Protein AF-A0AAN6DHZ9-F1 (afdb_monomer)

Sequence (205 aa):
MDYIDTVLSASKNAVIYGYRVRFIHSIAVQMGSMDRRRRLMDQIVEKVIRSIRLGLDHGKLLALFALIYSSVQLSLNQIAPKRTINHFIGGFLGGILVYGGVLNMHFKKFVNEAIATQITMYCLSRVVLALGKWLSVKLHRRTRLRRAQIEKVGWRTTSGLVWGLLMVFYNVDKDLYLQRALRHSLDFQFGGTWYSWLEAFNYAR

Nearest PDB structures (foldseek):
  8scx-assembly1_B  TM=6.667E-01  e=3.185E-02  Saccharomyces cerevisiae
  8scx-assembly1_A  TM=6.104E-01  e=1.710E-01  Saccharomyces cerevisiae

Mean predicted aligned error: 7.96 Å

pLDDT: mean 83.84, std 8.54, range [39.41, 93.62]

Structure (mmCIF, N/CA/C/O backbone):
data_AF-A0AAN6DHZ9-F1
#
_entry.id   AF-A0AAN6DHZ9-F1
#
loop_
_atom_site.group_PDB
_atom_site.id
_atom_site.type_symbol
_atom_site.label_atom_id
_atom_site.label_alt_id
_atom_site.label_comp_id
_atom_site.label_asym_id
_atom_site.label_entity_id
_atom_site.label_seq_id
_atom_site.pdbx_PDB_ins_code
_atom_site.Cartn_x
_atom_site.Cartn_y
_atom_site.Cartn_z
_atom_site.occupancy
_atom_site.B_iso_or_equiv
_atom_site.auth_seq_id
_atom_site.auth_comp_id
_atom_site.auth_asym_id
_atom_site.auth_atom_id
_atom_site.pdbx_PDB_model_num
ATOM 1 N N . MET A 1 1 ? -7.012 14.107 26.702 1.00 54.19 1 MET A N 1
ATOM 2 C CA . MET A 1 1 ? -6.525 14.475 25.360 1.00 54.19 1 MET A CA 1
ATOM 3 C C . MET A 1 1 ? -7.735 14.796 24.532 1.00 54.19 1 MET A C 1
ATOM 5 O O . MET A 1 1 ? -8.634 13.958 24.481 1.00 54.19 1 MET A O 1
ATOM 9 N N . ASP A 1 2 ? -7.766 15.981 23.937 1.00 75.62 2 ASP A N 1
ATOM 10 C CA . ASP A 1 2 ? -8.873 16.349 23.073 1.00 75.62 2 ASP A CA 1
ATOM 11 C C . ASP A 1 2 ? -8.866 15.468 21.823 1.00 75.62 2 ASP A C 1
ATOM 13 O O . ASP A 1 2 ? -7.831 14.985 21.351 1.00 75.62 2 ASP A O 1
ATOM 17 N N . TYR A 1 3 ? -10.054 15.196 21.292 1.00 71.56 3 TYR A N 1
ATOM 18 C CA . TYR A 1 3 ? -10.202 14.364 20.102 1.00 71.56 3 TYR A CA 1
ATOM 19 C C . TYR A 1 3 ? -9.400 14.930 18.916 1.00 71.56 3 TYR A C 1
ATOM 21 O O . TYR A 1 3 ? -8.777 14.181 18.162 1.00 71.56 3 TYR A O 1
ATOM 29 N N . ILE A 1 4 ? -9.358 16.260 18.807 1.00 78.19 4 ILE A N 1
ATOM 30 C CA . ILE A 1 4 ? -8.560 16.985 17.817 1.00 78.19 4 ILE A CA 1
ATOM 31 C C . ILE A 1 4 ? -7.077 16.616 17.955 1.00 78.19 4 ILE A C 1
ATOM 33 O O . ILE A 1 4 ? -6.449 16.272 16.955 1.00 78.19 4 ILE A O 1
ATOM 37 N N . ASP A 1 5 ? -6.538 16.554 19.174 1.00 80.88 5 ASP A N 1
ATOM 38 C CA . ASP A 1 5 ? -5.146 16.151 19.415 1.00 80.88 5 ASP A CA 1
ATOM 39 C C . ASP A 1 5 ? -4.884 14.705 18.990 1.00 80.88 5 ASP A C 1
ATOM 41 O O . ASP A 1 5 ? -3.821 14.383 18.454 1.00 80.88 5 ASP A O 1
ATOM 45 N N . THR A 1 6 ? -5.861 13.818 19.187 1.00 81.44 6 THR A N 1
ATOM 46 C CA . THR A 1 6 ? -5.758 12.409 18.775 1.00 81.44 6 THR A CA 1
ATOM 47 C C . THR A 1 6 ? -5.702 12.288 17.252 1.00 81.44 6 THR A C 1
ATOM 49 O O . THR A 1 6 ? -4.861 11.572 16.710 1.00 81.44 6 THR A O 1
ATOM 52 N N . VAL A 1 7 ? -6.549 13.032 16.539 1.00 80.25 7 VAL A N 1
ATOM 53 C CA . VAL A 1 7 ? -6.570 13.037 15.071 1.00 80.25 7 VAL A CA 1
ATOM 54 C C . VAL A 1 7 ? -5.322 13.695 14.488 1.00 80.25 7 VAL A C 1
ATOM 56 O O . VAL A 1 7 ? -4.727 13.168 13.542 1.00 80.25 7 VAL A O 1
ATOM 59 N N . LEU A 1 8 ? -4.888 14.818 15.059 1.00 82.94 8 LEU A N 1
ATOM 60 C CA . LEU A 1 8 ? -3.687 15.528 14.626 1.00 82.94 8 LEU A CA 1
ATOM 61 C C . LEU A 1 8 ? -2.428 14.700 14.882 1.00 82.94 8 LEU A C 1
ATOM 63 O O . LEU A 1 8 ? -1.580 14.588 13.996 1.00 82.94 8 LEU A O 1
ATOM 67 N N . SER A 1 9 ? -2.313 14.069 16.053 1.00 83.31 9 SER A N 1
ATOM 68 C CA . SER A 1 9 ? -1.179 13.196 16.369 1.00 83.31 9 SER A CA 1
ATOM 69 C C . SER A 1 9 ? -1.155 11.951 15.481 1.00 83.31 9 SER A C 1
ATOM 71 O O . SER A 1 9 ? -0.099 11.624 14.937 1.00 83.31 9 SER A O 1
ATOM 73 N N . ALA A 1 10 ? -2.301 11.305 15.237 1.00 79.88 10 ALA A N 1
ATOM 74 C CA . ALA A 1 10 ? -2.400 10.178 14.310 1.00 79.88 10 ALA A CA 1
ATOM 75 C C . ALA A 1 10 ? -1.986 10.573 12.883 1.00 79.88 10 ALA A C 1
ATOM 77 O O . ALA A 1 10 ? -1.179 9.880 12.263 1.00 79.88 10 ALA A O 1
ATOM 78 N N . SER A 1 11 ? -2.468 11.718 12.391 1.00 82.56 11 SER A N 1
ATOM 79 C CA . SER A 1 11 ? -2.144 12.236 11.055 1.00 82.56 11 SER A CA 1
ATOM 80 C C . SER A 1 11 ? -0.665 12.614 10.928 1.00 82.56 11 SER A C 1
ATOM 82 O O . SER A 1 11 ? -0.008 12.238 9.958 1.00 82.56 11 SER A O 1
ATOM 84 N N . LYS A 1 12 ? -0.096 13.290 11.934 1.00 85.38 12 LYS A N 1
ATOM 85 C CA . LYS A 1 12 ? 1.334 13.626 11.991 1.00 85.38 12 LYS A CA 1
ATOM 86 C C . LYS A 1 12 ? 2.203 12.368 11.987 1.00 85.38 12 LYS A C 1
ATOM 88 O O . LYS A 1 12 ? 3.159 12.285 11.218 1.00 85.38 12 LYS A O 1
ATOM 93 N N . ASN A 1 13 ? 1.859 11.377 12.807 1.00 85.88 13 ASN A N 1
ATOM 94 C CA . ASN A 1 13 ? 2.593 10.115 12.886 1.00 85.88 13 ASN A CA 1
ATOM 95 C C . ASN A 1 13 ? 2.528 9.346 11.559 1.00 85.88 13 ASN A C 1
ATOM 97 O O . ASN A 1 13 ? 3.549 8.834 11.100 1.00 85.88 13 ASN A O 1
ATOM 101 N N . ALA A 1 14 ? 1.360 9.333 10.913 1.00 78.06 14 ALA A N 1
ATOM 102 C CA . ALA A 1 14 ? 1.160 8.789 9.574 1.00 78.06 14 ALA A CA 1
ATOM 103 C C . ALA A 1 14 ? 2.081 9.448 8.531 1.00 78.06 14 ALA A C 1
ATOM 105 O O . ALA A 1 14 ? 2.744 8.741 7.769 1.00 78.06 14 ALA A O 1
ATOM 106 N N . VAL A 1 15 ? 2.175 10.784 8.529 1.00 86.00 15 VAL A N 1
ATOM 107 C CA . VAL A 1 15 ? 3.056 11.528 7.611 1.00 86.00 15 VAL A CA 1
ATOM 108 C C . VAL A 1 15 ? 4.521 11.200 7.863 1.00 86.00 15 VAL A C 1
ATOM 110 O O . VAL A 1 15 ? 5.228 10.849 6.922 1.00 86.00 15 VAL A O 1
ATOM 113 N N . ILE A 1 16 ? 4.982 11.277 9.115 1.00 83.88 16 ILE A N 1
ATOM 114 C CA . ILE A 1 16 ? 6.395 11.054 9.465 1.00 83.88 16 ILE A CA 1
ATOM 115 C C . ILE A 1 16 ? 6.817 9.625 9.120 1.00 83.88 16 ILE A C 1
ATOM 117 O O . ILE A 1 16 ? 7.852 9.411 8.483 1.00 83.88 16 ILE A O 1
ATOM 121 N N . TYR A 1 17 ? 6.012 8.642 9.524 1.00 81.06 17 TYR A N 1
ATOM 122 C CA . TYR A 1 17 ? 6.298 7.238 9.258 1.00 81.06 17 TYR A CA 1
ATOM 123 C C . TYR A 1 17 ? 6.292 6.946 7.756 1.00 81.06 17 TYR A C 1
ATOM 125 O O . TYR A 1 17 ? 7.245 6.363 7.229 1.00 81.06 17 TYR A O 1
ATOM 133 N N . GLY A 1 18 ? 5.247 7.407 7.064 1.00 77.69 18 GLY A N 1
ATOM 134 C CA . GLY A 1 18 ? 5.097 7.230 5.629 1.00 77.69 18 GLY A CA 1
ATOM 135 C C . GLY A 1 18 ? 6.251 7.850 4.842 1.00 77.69 18 GLY A C 1
ATOM 136 O O . GLY A 1 18 ? 6.838 7.190 3.981 1.00 77.69 18 GLY A O 1
ATOM 137 N N . TYR A 1 19 ? 6.628 9.084 5.186 1.00 85.19 19 TYR A N 1
ATOM 138 C CA . TYR A 1 19 ? 7.760 9.778 4.584 1.00 85.19 19 TYR A CA 1
ATOM 139 C C . TYR A 1 19 ? 9.058 8.990 4.771 1.00 85.19 19 TYR A C 1
ATOM 141 O O . TYR A 1 19 ? 9.732 8.685 3.789 1.00 85.19 19 TYR A O 1
ATOM 149 N N . ARG A 1 20 ? 9.389 8.600 6.011 1.00 84.94 20 ARG A N 1
ATOM 150 C CA . ARG A 1 20 ? 10.661 7.935 6.339 1.00 84.94 20 ARG A CA 1
ATOM 151 C C . ARG A 1 20 ? 10.872 6.653 5.535 1.00 84.94 20 ARG A C 1
ATOM 153 O O . ARG A 1 20 ? 11.927 6.477 4.932 1.00 84.94 20 ARG A O 1
ATOM 160 N N . VAL A 1 21 ? 9.888 5.755 5.529 1.00 81.50 21 VAL A N 1
ATOM 161 C CA . VAL A 1 21 ? 10.022 4.450 4.861 1.00 81.50 21 VAL A CA 1
ATOM 162 C C . VAL A 1 21 ? 10.068 4.621 3.343 1.00 81.50 21 VAL A C 1
ATOM 164 O O . VAL A 1 21 ? 10.906 4.018 2.667 1.00 81.50 21 VAL A O 1
ATOM 167 N N . ARG A 1 22 ? 9.189 5.468 2.792 1.00 84.25 22 ARG A N 1
ATOM 168 C CA . ARG A 1 22 ? 9.069 5.638 1.343 1.00 84.25 22 ARG A CA 1
ATOM 169 C C . ARG A 1 22 ? 10.255 6.384 0.750 1.00 84.25 22 ARG A C 1
ATOM 171 O O . ARG A 1 22 ? 10.725 5.985 -0.313 1.00 84.25 22 ARG A O 1
ATOM 178 N N . PHE A 1 23 ? 10.756 7.402 1.446 1.00 87.06 23 PHE A N 1
ATOM 179 C CA . PHE A 1 23 ? 11.935 8.154 1.039 1.00 87.06 23 PHE A CA 1
ATOM 180 C C . PHE A 1 23 ? 13.139 7.223 0.856 1.00 87.06 23 PHE A C 1
ATOM 182 O O . PHE A 1 23 ? 13.679 7.161 -0.247 1.00 87.06 23 PHE A O 1
ATOM 189 N N . ILE A 1 24 ? 13.478 6.418 1.873 1.00 86.06 24 ILE A N 1
ATOM 190 C CA . ILE A 1 24 ? 14.623 5.485 1.838 1.00 86.06 24 ILE A CA 1
ATOM 191 C C . ILE A 1 24 ? 14.479 4.456 0.709 1.00 86.06 24 ILE A C 1
ATOM 193 O O . ILE A 1 24 ? 15.432 4.164 -0.010 1.00 86.06 24 ILE A O 1
ATOM 197 N N . HIS A 1 25 ? 13.277 3.918 0.511 1.00 83.38 25 HIS A N 1
ATOM 198 C CA . HIS A 1 25 ? 13.047 2.982 -0.584 1.00 83.38 25 HIS A CA 1
ATOM 199 C C . HIS A 1 25 ? 13.197 3.661 -1.955 1.00 83.38 25 HIS A C 1
ATOM 201 O O . HIS A 1 25 ? 13.857 3.133 -2.847 1.00 83.38 25 HIS A O 1
ATOM 207 N N . SER A 1 26 ? 12.603 4.844 -2.126 1.00 83.38 26 SER A N 1
ATOM 208 C CA . SER A 1 26 ? 12.651 5.568 -3.397 1.00 83.38 26 SER A CA 1
ATOM 209 C C . SER A 1 26 ? 14.063 6.022 -3.749 1.00 83.38 26 SER A C 1
ATOM 211 O O . SER A 1 26 ? 14.467 5.841 -4.892 1.00 83.38 26 SER A O 1
ATOM 213 N N . ILE A 1 27 ? 14.846 6.509 -2.783 1.00 87.31 27 ILE A N 1
ATOM 214 C CA . ILE A 1 27 ? 16.219 6.940 -3.044 1.00 87.31 27 ILE A CA 1
ATOM 215 C C . ILE A 1 27 ? 17.094 5.752 -3.450 1.00 87.31 27 ILE A C 1
ATOM 217 O O . ILE A 1 27 ? 17.844 5.874 -4.410 1.00 87.31 27 ILE A O 1
ATOM 221 N N . ALA A 1 28 ? 16.935 4.579 -2.825 1.00 85.56 28 ALA A N 1
ATOM 222 C CA . ALA A 1 28 ? 17.677 3.378 -3.208 1.00 85.56 28 ALA A CA 1
ATOM 223 C C . ALA A 1 28 ? 17.396 2.965 -4.666 1.00 85.56 28 ALA A C 1
ATOM 225 O O . ALA A 1 28 ? 18.325 2.749 -5.443 1.00 85.56 28 ALA A O 1
ATOM 226 N N . VAL A 1 29 ? 16.120 2.933 -5.066 1.00 82.44 29 VAL A N 1
ATOM 227 C CA . VAL A 1 29 ? 15.714 2.590 -6.443 1.00 82.44 29 VAL A CA 1
ATOM 228 C C . VAL A 1 29 ? 16.166 3.655 -7.448 1.00 82.44 29 VAL A C 1
ATOM 230 O O . VAL A 1 29 ? 16.635 3.339 -8.543 1.00 82.44 29 VAL A O 1
ATOM 233 N N . GLN A 1 30 ? 16.050 4.933 -7.090 1.00 83.69 30 GLN A N 1
ATOM 234 C CA . GLN A 1 30 ? 16.472 6.021 -7.964 1.00 83.69 30 GLN A CA 1
ATOM 235 C C . GLN A 1 30 ? 17.993 6.018 -8.150 1.00 83.69 30 GLN A C 1
ATOM 237 O O . GLN A 1 30 ? 18.462 6.124 -9.279 1.00 83.69 30 GLN A O 1
ATOM 242 N N . MET A 1 31 ? 18.776 5.831 -7.089 1.00 81.94 31 MET A N 1
ATOM 243 C CA . MET A 1 31 ? 20.235 5.753 -7.197 1.00 81.94 31 MET A CA 1
ATOM 244 C C . MET A 1 31 ? 20.684 4.520 -7.995 1.00 81.94 31 MET A C 1
ATOM 246 O O . MET A 1 31 ? 21.569 4.631 -8.837 1.00 81.94 31 MET A O 1
ATOM 250 N N . GLY A 1 32 ? 20.027 3.367 -7.826 1.00 79.12 32 GLY A N 1
ATOM 251 C CA . GLY A 1 32 ? 20.337 2.157 -8.600 1.00 79.12 32 GLY A CA 1
ATOM 252 C C . GLY A 1 32 ? 20.056 2.267 -10.107 1.00 79.12 32 GLY A C 1
ATOM 253 O O . GLY A 1 32 ? 20.616 1.513 -10.892 1.00 79.12 32 GLY A O 1
ATOM 254 N N . SER A 1 33 ? 19.225 3.224 -10.529 1.00 78.62 33 SER A N 1
ATOM 255 C CA . SER A 1 33 ? 18.817 3.428 -11.930 1.00 78.62 33 SER A CA 1
ATOM 256 C C . SER A 1 33 ? 19.518 4.618 -12.604 1.00 78.62 33 SER A C 1
ATOM 258 O O . SER A 1 33 ? 18.951 5.269 -13.486 1.00 78.62 33 SER A O 1
ATOM 260 N N . MET A 1 34 ? 20.700 5.025 -12.126 1.00 80.25 34 MET A N 1
ATOM 261 C CA . MET A 1 34 ? 21.463 6.139 -12.715 1.00 80.25 34 MET A CA 1
ATOM 262 C C . MET A 1 34 ? 21.968 5.804 -14.123 1.00 80.25 34 MET A C 1
ATOM 264 O O . MET A 1 34 ? 22.515 4.730 -14.355 1.00 80.25 34 MET A O 1
ATOM 268 N N . ASP A 1 35 ? 21.790 6.737 -15.064 1.00 80.06 35 ASP A N 1
ATOM 269 C CA . ASP A 1 35 ? 22.300 6.587 -16.427 1.00 80.06 35 ASP A CA 1
ATOM 270 C C . ASP A 1 35 ? 23.721 7.149 -16.493 1.00 80.06 35 ASP A C 1
ATOM 272 O O . ASP A 1 35 ? 23.965 8.316 -16.173 1.00 80.06 35 ASP A O 1
ATOM 276 N N . ARG A 1 36 ? 24.669 6.323 -16.937 1.00 74.31 36 ARG A N 1
ATOM 277 C CA . ARG A 1 36 ? 26.088 6.685 -17.021 1.00 74.31 36 ARG A CA 1
ATOM 278 C C . ARG A 1 36 ? 26.362 7.804 -18.035 1.00 74.31 36 ARG A C 1
ATOM 280 O O . ARG A 1 36 ? 27.415 8.426 -17.970 1.00 74.31 36 ARG A O 1
ATOM 287 N N . ARG A 1 37 ? 25.426 8.070 -18.956 1.00 77.31 37 ARG A N 1
ATOM 288 C CA . ARG A 1 37 ? 25.567 9.073 -20.028 1.00 77.31 37 ARG A CA 1
ATOM 289 C C . ARG A 1 37 ? 25.145 10.491 -19.631 1.00 77.31 37 ARG A C 1
ATOM 291 O O . ARG A 1 37 ? 25.466 11.433 -20.348 1.00 77.31 37 ARG A O 1
ATOM 298 N N . ARG A 1 38 ? 24.414 10.670 -18.525 1.00 82.25 38 ARG A N 1
ATOM 299 C CA . ARG A 1 38 ? 23.954 11.991 -18.051 1.00 82.25 38 ARG A CA 1
ATOM 300 C C . ARG A 1 38 ? 24.902 12.543 -16.977 1.00 82.25 38 ARG A C 1
ATOM 302 O O . ARG A 1 38 ? 25.547 11.786 -16.256 1.00 82.25 38 ARG A O 1
ATOM 309 N N . ARG A 1 39 ? 24.945 13.872 -16.814 1.00 84.69 39 ARG A N 1
ATOM 310 C CA . ARG A 1 39 ? 25.715 14.534 -15.742 1.00 84.69 39 ARG A CA 1
ATOM 311 C C . ARG A 1 39 ? 25.288 14.014 -14.366 1.00 84.69 39 ARG A C 1
ATOM 313 O O . ARG A 1 39 ? 24.097 13.960 -14.066 1.00 84.69 39 ARG A O 1
ATOM 320 N N . LEU A 1 40 ? 26.260 13.618 -13.542 1.00 83.31 40 LEU A N 1
ATOM 321 C CA . LEU A 1 40 ? 25.998 12.959 -12.256 1.00 83.31 40 LEU A CA 1
ATOM 322 C C . LEU A 1 40 ? 25.253 13.870 -11.275 1.00 83.31 40 LEU A C 1
ATOM 324 O O . LEU A 1 40 ? 24.265 13.443 -10.685 1.00 83.31 40 LEU A O 1
ATOM 328 N N . MET A 1 41 ? 25.681 15.127 -11.139 1.00 84.38 41 MET A N 1
ATOM 329 C CA . MET A 1 41 ? 25.084 16.054 -10.169 1.00 84.38 41 MET A CA 1
ATOM 330 C C . MET A 1 41 ? 23.624 16.375 -10.494 1.00 84.38 41 MET A C 1
ATOM 332 O O . MET A 1 41 ? 22.773 16.286 -9.612 1.00 84.38 41 MET A O 1
ATOM 336 N N . ASP A 1 42 ? 23.310 16.634 -11.766 1.00 85.50 42 ASP A N 1
ATOM 337 C CA . ASP A 1 42 ? 21.939 16.923 -12.202 1.00 85.50 42 ASP A CA 1
ATOM 338 C C . ASP A 1 42 ? 21.007 15.730 -11.936 1.00 85.50 42 ASP A C 1
ATOM 340 O O . ASP A 1 42 ? 19.895 15.895 -11.435 1.00 85.50 42 ASP A O 1
ATOM 344 N N . GLN A 1 43 ? 21.484 14.507 -12.199 1.00 85.81 43 GLN A N 1
ATOM 345 C CA . GLN A 1 43 ? 20.730 13.286 -11.910 1.00 85.81 43 GLN A CA 1
ATOM 346 C C . GLN A 1 43 ? 20.500 13.076 -10.415 1.00 85.81 43 GLN A C 1
ATOM 348 O O . GLN A 1 43 ? 19.402 12.686 -10.025 1.00 85.81 43 GLN A O 1
ATOM 353 N N . ILE A 1 44 ? 21.519 13.305 -9.583 1.00 87.06 44 ILE A N 1
ATOM 354 C CA . ILE A 1 44 ? 21.415 13.141 -8.130 1.00 87.06 44 ILE A CA 1
ATOM 355 C C . ILE A 1 44 ? 20.375 14.113 -7.575 1.00 87.06 44 ILE A C 1
ATOM 357 O O . ILE A 1 44 ? 19.466 13.685 -6.865 1.00 87.06 44 ILE A O 1
ATOM 361 N N . VAL A 1 45 ? 20.458 15.394 -7.942 1.00 88.31 45 VAL A N 1
ATOM 362 C CA . VAL A 1 45 ? 19.515 16.420 -7.477 1.00 88.31 45 VAL A CA 1
ATOM 363 C C . VAL A 1 45 ? 18.088 16.083 -7.914 1.00 88.31 45 VAL A C 1
ATOM 365 O O . VAL A 1 45 ? 17.188 16.030 -7.074 1.00 88.31 45 VAL A O 1
ATOM 368 N N . GLU A 1 46 ? 17.881 15.761 -9.196 1.00 88.81 46 GLU A N 1
ATOM 369 C CA . GLU A 1 46 ? 16.573 15.371 -9.743 1.00 88.81 46 GLU A CA 1
ATOM 370 C C . GLU A 1 46 ? 15.972 14.179 -8.974 1.00 88.81 46 GLU A C 1
ATOM 372 O O . GLU A 1 46 ? 14.812 14.197 -8.550 1.00 88.81 46 GLU A O 1
ATOM 377 N N . LYS A 1 47 ? 16.780 13.143 -8.743 1.00 87.31 47 LYS A N 1
ATOM 378 C CA . LYS A 1 47 ? 16.364 11.896 -8.093 1.00 87.31 47 LYS A CA 1
ATOM 379 C C . LYS A 1 47 ? 16.111 12.050 -6.598 1.00 87.31 47 LYS A C 1
ATOM 381 O O . LYS A 1 47 ? 15.168 11.441 -6.081 1.00 87.31 47 LYS A O 1
ATOM 386 N N . VAL A 1 48 ? 16.895 12.874 -5.906 1.00 89.19 48 VAL A N 1
ATOM 387 C CA . VAL A 1 48 ? 16.678 13.206 -4.492 1.00 89.19 48 VAL A CA 1
ATOM 388 C C . VAL A 1 48 ? 15.383 13.996 -4.334 1.00 89.19 48 VAL A C 1
ATOM 390 O O . VAL A 1 48 ? 14.527 13.589 -3.550 1.00 89.19 48 VAL A O 1
ATOM 393 N N . ILE A 1 49 ? 15.173 15.048 -5.132 1.00 88.94 49 ILE A N 1
ATOM 394 C CA . ILE A 1 49 ? 13.929 15.838 -5.105 1.00 88.94 49 ILE A CA 1
ATOM 395 C C . ILE A 1 49 ? 12.721 14.943 -5.396 1.00 88.94 49 ILE A C 1
ATOM 397 O O . ILE A 1 49 ? 11.707 15.003 -4.694 1.00 88.94 49 ILE A O 1
ATOM 401 N N . ARG A 1 50 ? 12.832 14.057 -6.391 1.00 88.31 50 ARG A N 1
ATOM 402 C CA . ARG A 1 50 ? 11.775 13.092 -6.713 1.00 88.31 50 ARG A CA 1
ATOM 403 C C . ARG A 1 50 ? 11.484 12.148 -5.545 1.00 88.31 50 ARG A C 1
ATOM 405 O O . ARG A 1 50 ? 10.317 11.883 -5.268 1.00 88.31 50 ARG A O 1
ATOM 412 N N . SER A 1 51 ? 12.513 11.679 -4.845 1.00 87.69 51 SER A N 1
ATOM 413 C CA . SER A 1 51 ? 12.376 10.816 -3.663 1.00 87.69 51 SER A CA 1
ATOM 414 C C . SER A 1 51 ? 11.685 11.538 -2.503 1.00 87.69 51 SER A C 1
ATOM 416 O O . SER A 1 51 ? 10.798 10.972 -1.863 1.00 87.69 51 SER A O 1
ATOM 418 N N . ILE A 1 52 ? 12.021 12.813 -2.276 1.00 87.81 52 ILE A N 1
ATOM 419 C CA . ILE A 1 52 ? 11.354 13.669 -1.283 1.00 87.81 52 ILE A CA 1
ATOM 420 C C . ILE A 1 52 ? 9.871 13.824 -1.632 1.00 87.81 52 ILE A C 1
ATOM 422 O O . ILE A 1 52 ? 9.015 13.550 -0.791 1.00 87.81 52 ILE A O 1
ATOM 426 N N . ARG A 1 53 ? 9.545 14.190 -2.882 1.00 88.06 53 ARG A N 1
ATOM 427 C CA . ARG A 1 53 ? 8.152 14.344 -3.339 1.00 88.06 53 ARG A CA 1
ATOM 428 C C . ARG A 1 53 ? 7.353 13.051 -3.153 1.00 88.06 53 ARG A C 1
ATOM 430 O O . ARG A 1 53 ? 6.253 13.096 -2.617 1.00 88.06 53 ARG A O 1
ATOM 437 N N . LEU A 1 54 ? 7.920 11.899 -3.518 1.00 88.00 54 LEU A N 1
ATOM 438 C CA . LEU A 1 54 ? 7.271 10.596 -3.325 1.00 88.00 54 LEU A CA 1
ATOM 439 C C . LEU A 1 54 ? 7.024 10.271 -1.845 1.00 88.00 54 LEU A C 1
ATOM 441 O O . LEU A 1 54 ? 5.993 9.684 -1.514 1.00 88.00 54 LEU A O 1
ATOM 445 N N . GLY A 1 55 ? 7.954 10.637 -0.957 1.00 87.56 55 GLY A N 1
ATOM 446 C CA . GLY A 1 55 ? 7.777 10.502 0.488 1.00 87.56 55 GLY A CA 1
ATOM 447 C C . GLY A 1 55 ? 6.639 11.376 1.017 1.00 87.56 55 GLY A C 1
ATOM 448 O O . GLY A 1 55 ? 5.807 10.899 1.790 1.00 87.56 55 GLY A O 1
ATOM 449 N N . LEU A 1 56 ? 6.571 12.633 0.571 1.00 88.38 56 LEU A N 1
ATOM 450 C CA . LEU A 1 56 ? 5.519 13.575 0.961 1.00 88.38 56 LEU A CA 1
ATOM 451 C C . LEU A 1 56 ? 4.144 13.138 0.450 1.00 88.38 56 LEU A C 1
ATOM 453 O O . LEU A 1 56 ? 3.191 13.127 1.225 1.00 88.38 56 LEU A O 1
ATOM 457 N N . ASP A 1 57 ? 4.045 12.712 -0.811 1.00 89.31 57 ASP A N 1
ATOM 458 C CA . ASP A 1 57 ? 2.796 12.211 -1.397 1.00 89.31 57 ASP A CA 1
ATOM 459 C C . ASP A 1 57 ? 2.269 10.994 -0.626 1.00 89.31 57 ASP A C 1
ATOM 461 O O . ASP A 1 57 ? 1.073 10.883 -0.356 1.00 89.31 57 ASP A O 1
ATOM 465 N N . HIS A 1 58 ? 3.166 10.088 -0.229 1.00 88.88 58 HIS A N 1
ATOM 466 C CA . HIS A 1 58 ? 2.810 8.925 0.577 1.00 88.88 58 HIS A CA 1
ATOM 467 C C . HIS A 1 58 ? 2.332 9.328 1.977 1.00 88.88 58 HIS A C 1
ATOM 469 O O . HIS A 1 58 ? 1.287 8.859 2.425 1.00 88.88 58 HIS A O 1
ATOM 475 N N . GLY A 1 59 ? 3.043 10.242 2.646 1.00 87.75 59 GLY A N 1
ATOM 476 C CA . GLY A 1 59 ? 2.626 10.781 3.940 1.00 87.75 59 GLY A CA 1
ATOM 477 C C . GLY A 1 59 ? 1.262 11.477 3.883 1.00 87.75 59 GLY A C 1
ATOM 478 O O . GLY A 1 59 ? 0.407 11.210 4.727 1.00 87.75 59 GLY A O 1
ATOM 479 N N . LYS A 1 60 ? 1.022 12.304 2.854 1.00 90.44 60 LYS A N 1
ATOM 480 C CA . LYS A 1 60 ? -0.267 12.971 2.598 1.00 90.44 60 LYS A CA 1
ATOM 481 C C . LYS A 1 60 ? -1.407 11.959 2.512 1.00 90.44 60 LYS A C 1
ATOM 483 O O . LYS A 1 60 ? -2.466 12.169 3.096 1.00 90.44 60 LYS A O 1
ATOM 488 N N . LEU A 1 61 ? -1.181 10.861 1.798 1.00 91.19 61 LEU A N 1
ATOM 489 C CA . LEU A 1 61 ? -2.176 9.818 1.583 1.00 91.19 61 LEU A CA 1
ATOM 490 C C . LEU A 1 61 ? -2.544 9.106 2.895 1.00 91.19 61 LEU A C 1
ATOM 492 O O . LEU A 1 61 ? -3.727 8.936 3.189 1.00 91.19 61 LEU A O 1
ATOM 496 N N . LEU A 1 62 ? -1.549 8.764 3.723 1.00 89.25 62 LEU A N 1
ATOM 497 C CA . LEU A 1 62 ? -1.790 8.165 5.041 1.00 89.25 62 LEU A CA 1
ATOM 498 C C . LEU A 1 62 ? -2.497 9.138 5.999 1.00 89.25 62 LEU A C 1
ATOM 500 O O . LEU A 1 62 ? -3.400 8.718 6.720 1.00 89.25 62 LEU A O 1
ATOM 504 N N . ALA A 1 63 ? -2.125 10.423 6.000 1.00 88.94 63 ALA A N 1
ATOM 505 C CA . ALA A 1 63 ? -2.818 11.434 6.803 1.00 88.94 63 ALA A CA 1
ATOM 506 C C . ALA A 1 63 ? -4.280 11.580 6.389 1.00 88.94 63 ALA A C 1
ATOM 508 O O . ALA A 1 63 ? -5.162 11.568 7.239 1.00 88.94 63 ALA A O 1
ATOM 509 N N . LEU A 1 64 ? -4.548 11.670 5.089 1.00 91.19 64 LEU A N 1
ATOM 510 C CA . LEU A 1 64 ? -5.905 11.776 4.572 1.00 91.19 64 LEU A CA 1
ATOM 511 C C . LEU A 1 64 ? -6.765 10.572 4.980 1.00 91.19 64 LEU A C 1
ATOM 513 O O . LEU A 1 64 ? -7.901 10.750 5.418 1.00 91.19 64 LEU A O 1
ATOM 517 N N . PHE A 1 65 ? -6.217 9.357 4.887 1.00 92.38 65 PHE A N 1
ATOM 518 C CA . PHE A 1 65 ? -6.902 8.167 5.384 1.00 92.38 65 PHE A CA 1
ATOM 519 C C . PHE A 1 65 ? -7.176 8.260 6.890 1.00 92.38 65 PHE A C 1
ATOM 521 O O . PHE A 1 65 ? -8.300 8.003 7.312 1.00 92.38 65 PHE A O 1
ATOM 528 N N . ALA A 1 66 ? -6.188 8.667 7.696 1.00 90.00 66 ALA A N 1
ATOM 529 C CA . ALA A 1 66 ? -6.347 8.816 9.142 1.00 90.00 66 ALA A CA 1
ATOM 530 C C . ALA A 1 66 ? -7.425 9.850 9.510 1.00 90.00 66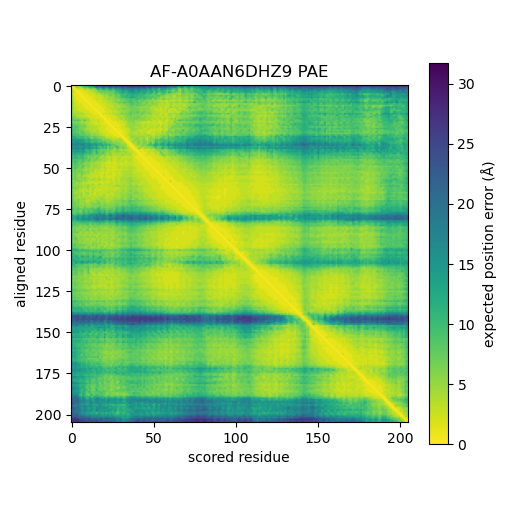 ALA A C 1
ATOM 532 O O . ALA A 1 66 ? -8.222 9.592 10.414 1.00 90.00 66 ALA A O 1
ATOM 533 N N . LEU A 1 67 ? -7.486 10.975 8.790 1.00 91.44 67 LEU A N 1
ATOM 534 C CA . LEU A 1 67 ? -8.520 11.999 8.949 1.00 91.44 67 LEU A CA 1
ATOM 535 C C . LEU A 1 67 ? -9.908 11.417 8.668 1.00 91.44 67 LEU A C 1
ATOM 537 O O . LEU A 1 67 ? -10.754 11.419 9.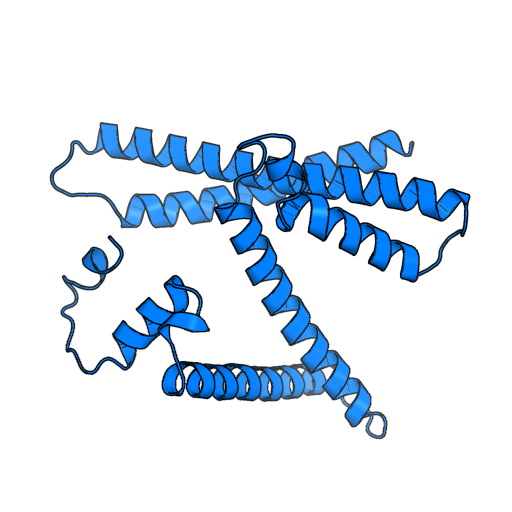557 1.00 91.44 67 LEU A O 1
ATOM 541 N N . ILE A 1 68 ? -10.120 10.847 7.477 1.00 91.56 68 ILE A N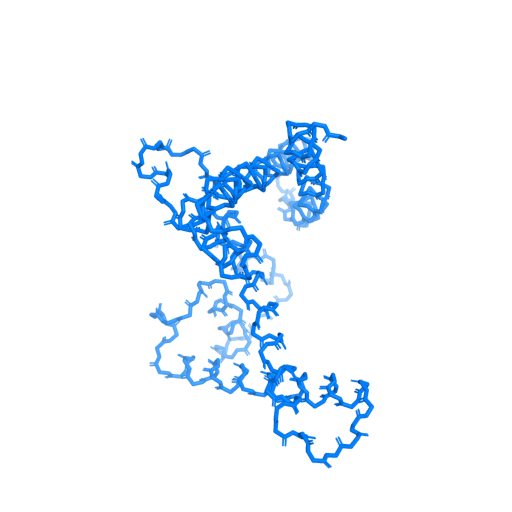 1
ATOM 542 C CA . ILE A 1 68 ? -11.421 10.291 7.070 1.00 91.56 68 ILE A CA 1
ATOM 543 C C . ILE A 1 68 ? -11.861 9.173 8.015 1.00 91.56 68 ILE A C 1
ATOM 545 O O . ILE A 1 68 ? -12.995 9.175 8.492 1.00 91.56 68 ILE A O 1
ATOM 549 N N . TYR A 1 69 ? -10.962 8.236 8.320 1.00 92.06 69 TYR A N 1
ATOM 550 C CA . TYR A 1 69 ? -11.230 7.142 9.247 1.00 92.06 69 TYR A CA 1
ATOM 551 C C . TYR A 1 69 ? -11.679 7.669 10.613 1.00 92.06 69 TYR A C 1
ATOM 553 O O . TYR A 1 69 ? -12.683 7.205 11.154 1.00 92.06 69 TYR A O 1
ATOM 561 N N . SER A 1 70 ? -10.960 8.655 11.157 1.00 89.50 70 SER A N 1
ATOM 562 C CA . SER A 1 70 ? -11.269 9.213 12.472 1.00 89.50 70 SER A CA 1
ATOM 563 C C . SER A 1 70 ? -12.598 9.965 12.459 1.00 89.50 70 SER A C 1
ATOM 565 O O . SER A 1 70 ? -13.395 9.787 13.384 1.00 89.50 70 SER A O 1
ATOM 567 N N . SER A 1 71 ? -12.870 10.752 11.413 1.00 89.81 71 SER A N 1
ATOM 568 C CA . SER A 1 71 ? -14.142 11.459 11.238 1.00 89.81 71 SER A CA 1
ATOM 569 C C . SER A 1 71 ? -15.321 10.487 11.178 1.00 89.81 71 SER A C 1
ATOM 571 O O . SER A 1 71 ? -16.286 10.651 11.919 1.00 89.81 71 SER A O 1
ATOM 573 N N . VAL A 1 72 ? -15.218 9.419 10.379 1.00 91.44 72 VAL A N 1
ATOM 574 C CA . VAL A 1 72 ? -16.260 8.383 10.291 1.00 91.44 72 VAL A CA 1
ATOM 575 C C . VAL A 1 72 ? -16.436 7.661 11.627 1.00 91.44 72 VAL A C 1
ATOM 577 O O . VAL A 1 72 ? -17.563 7.430 12.061 1.00 91.44 72 VAL A O 1
ATOM 580 N N . GLN A 1 73 ? -15.338 7.323 12.308 1.00 89.69 73 GLN A N 1
ATOM 581 C CA . GLN A 1 73 ? -15.389 6.693 13.628 1.00 89.69 73 GLN A CA 1
ATOM 582 C C . GLN A 1 73 ? -16.152 7.543 14.641 1.00 89.69 73 GLN A C 1
ATOM 584 O O . GLN A 1 73 ? -16.941 6.988 15.403 1.00 89.69 73 GLN A O 1
ATOM 589 N N . LEU A 1 74 ? -15.950 8.863 14.654 1.00 87.75 74 LEU A N 1
ATOM 590 C CA . LEU A 1 74 ? -16.725 9.742 15.527 1.00 87.75 74 LEU A CA 1
ATOM 591 C C . LEU A 1 74 ? -18.205 9.704 15.211 1.00 87.75 74 LEU A C 1
ATOM 593 O O . LEU A 1 74 ? -19.001 9.462 16.115 1.00 87.75 74 LEU A O 1
ATOM 597 N N . SER A 1 75 ? -18.562 9.934 13.947 1.00 89.12 75 SER A N 1
ATOM 598 C CA . SER A 1 75 ? -19.960 9.978 13.531 1.00 89.12 75 SER A CA 1
ATOM 599 C C . SER A 1 75 ? -20.674 8.672 13.883 1.00 89.12 75 SER A C 1
ATOM 601 O O . SER A 1 75 ? -21.768 8.688 14.436 1.00 89.12 75 SER A O 1
ATOM 603 N N . LEU A 1 76 ? -20.023 7.527 13.657 1.00 88.44 76 LEU A N 1
ATOM 604 C CA . LEU A 1 76 ? -20.585 6.222 14.005 1.00 88.44 76 LEU A CA 1
ATOM 605 C C . LEU A 1 76 ? -20.648 5.982 15.514 1.00 88.44 76 LEU A C 1
ATOM 607 O O . LEU A 1 76 ? -21.615 5.396 15.989 1.00 88.44 76 LEU A O 1
ATOM 611 N N . ASN A 1 77 ? -19.651 6.425 16.282 1.00 86.62 77 ASN A N 1
ATOM 612 C CA . ASN A 1 77 ? -19.643 6.239 17.733 1.00 86.62 77 ASN A CA 1
ATOM 613 C C . ASN A 1 77 ? -20.675 7.112 18.458 1.00 86.62 77 ASN A C 1
ATOM 615 O O . ASN A 1 77 ? -21.064 6.751 19.567 1.00 86.62 77 ASN A O 1
ATOM 619 N N . GLN A 1 78 ? -21.141 8.205 17.845 1.00 86.25 78 GLN A N 1
ATOM 620 C CA . GLN A 1 78 ? -22.272 8.990 18.353 1.00 86.25 78 GLN A CA 1
ATOM 621 C C . GLN A 1 78 ? -23.610 8.248 18.205 1.00 86.25 78 GLN A C 1
ATOM 623 O O . GLN A 1 78 ? -24.492 8.418 19.039 1.00 86.25 78 GLN A O 1
ATOM 628 N N . ILE A 1 79 ? -23.753 7.402 17.179 1.00 85.94 79 ILE A N 1
ATOM 629 C CA . ILE A 1 79 ? -25.001 6.677 16.878 1.00 85.94 79 ILE A CA 1
ATOM 630 C C . ILE A 1 79 ? -25.002 5.278 17.515 1.00 85.94 79 ILE A C 1
ATOM 632 O O . ILE A 1 79 ? -25.997 4.835 18.081 1.00 85.94 79 ILE A O 1
ATOM 636 N N . ALA A 1 80 ? -23.883 4.561 17.421 1.00 81.19 80 ALA A N 1
ATOM 637 C CA . ALA A 1 80 ? -23.731 3.189 17.888 1.00 81.19 80 ALA A CA 1
ATOM 638 C C . ALA A 1 80 ? -22.371 3.021 18.591 1.00 81.19 80 ALA A C 1
ATOM 640 O O . ALA A 1 80 ? -21.386 2.637 17.952 1.00 81.19 80 ALA A O 1
ATOM 641 N N . PRO A 1 81 ? -22.277 3.295 19.903 1.00 81.31 81 PRO A N 1
ATOM 642 C CA . PRO A 1 81 ? -20.996 3.364 20.598 1.00 81.31 81 PRO A CA 1
ATOM 643 C C . PRO A 1 81 ? -20.253 2.018 20.636 1.00 81.31 81 PRO A C 1
ATOM 645 O O . PRO A 1 81 ? -20.826 0.969 20.933 1.00 81.31 81 PRO A O 1
ATOM 648 N N . LYS A 1 82 ? -18.934 2.074 20.391 1.00 73.75 82 LYS A N 1
ATOM 649 C CA . LYS A 1 82 ? -17.937 1.015 20.668 1.00 73.75 82 LYS A CA 1
ATOM 650 C C . LYS A 1 82 ? -18.165 -0.337 19.975 1.00 73.75 82 LYS A C 1
ATOM 652 O O . LYS A 1 82 ? -17.705 -1.369 20.464 1.00 73.75 82 LYS A O 1
ATOM 657 N N . ARG A 1 83 ? -18.822 -0.367 18.813 1.00 82.44 83 ARG A N 1
ATOM 658 C CA . ARG A 1 83 ? -18.954 -1.610 18.037 1.00 82.44 83 ARG A CA 1
ATOM 659 C C . ARG A 1 83 ? -17.717 -1.857 17.175 1.00 82.44 83 ARG A C 1
ATOM 661 O O . ARG A 1 83 ? -17.270 -0.970 16.454 1.00 82.44 83 ARG A O 1
ATOM 668 N N . THR A 1 84 ? -17.216 -3.095 17.157 1.00 85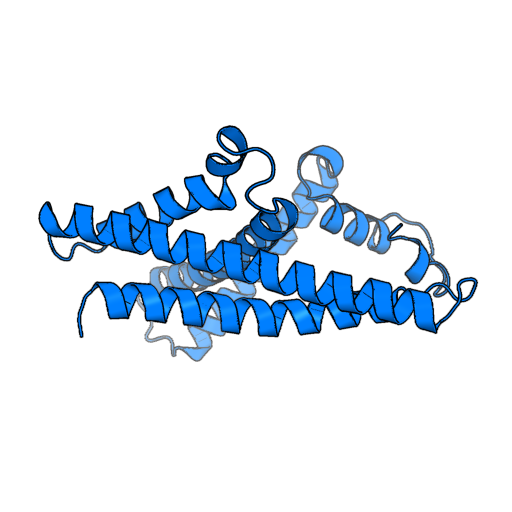.06 84 THR A N 1
ATOM 669 C CA . THR A 1 84 ? -16.101 -3.509 16.278 1.00 85.06 84 THR A CA 1
ATOM 670 C C . THR A 1 84 ? -16.393 -3.219 14.804 1.00 85.06 84 THR A C 1
ATOM 672 O O . THR A 1 84 ? -15.493 -2.851 14.053 1.00 85.06 84 THR A O 1
ATOM 675 N N . ILE A 1 85 ? -17.663 -3.310 14.397 1.00 89.06 85 ILE A N 1
ATOM 676 C CA . ILE A 1 85 ? -18.085 -3.014 13.026 1.00 89.06 85 ILE A CA 1
ATOM 677 C C . ILE A 1 85 ? -17.834 -1.552 12.624 1.00 89.06 85 ILE A C 1
ATOM 679 O O . ILE A 1 85 ? -17.583 -1.293 11.454 1.00 89.06 85 ILE A O 1
ATOM 683 N N . ASN A 1 86 ? -17.781 -0.608 13.572 1.00 89.19 86 ASN A N 1
ATOM 684 C CA . ASN A 1 86 ? -17.471 0.796 13.278 1.00 89.19 86 ASN A CA 1
ATOM 685 C C . ASN A 1 86 ? -16.035 0.958 12.758 1.00 89.19 86 ASN A C 1
ATOM 687 O O . ASN A 1 86 ? -15.768 1.827 11.931 1.00 89.19 86 ASN A O 1
ATOM 691 N N . HIS A 1 87 ? -15.100 0.118 13.217 1.00 89.31 87 HIS A N 1
ATOM 692 C CA . HIS A 1 87 ? -13.730 0.090 12.693 1.00 89.31 87 HIS A CA 1
ATOM 693 C C . HIS A 1 87 ? -13.691 -0.452 11.266 1.00 89.31 87 HIS A C 1
ATOM 695 O O . HIS A 1 87 ? -12.970 0.085 10.428 1.00 89.31 87 HIS A O 1
ATOM 701 N N . PHE A 1 88 ? -14.503 -1.474 10.980 1.00 91.69 88 PHE A N 1
ATOM 702 C CA . PHE A 1 88 ? -14.640 -2.008 9.630 1.00 91.69 88 PHE A CA 1
ATOM 703 C C . PHE A 1 88 ? -15.240 -0.968 8.679 1.00 91.69 88 PHE A C 1
ATOM 705 O O . PHE A 1 88 ? -14.651 -0.701 7.639 1.00 91.69 88 PHE A O 1
ATOM 712 N N . ILE A 1 89 ? -16.350 -0.326 9.055 1.00 92.31 89 ILE A N 1
ATOM 713 C CA . ILE A 1 89 ? -17.013 0.694 8.228 1.00 92.31 89 ILE A CA 1
ATOM 714 C C . ILE A 1 89 ? -16.083 1.892 8.000 1.00 92.31 89 ILE A C 1
ATOM 716 O O . ILE A 1 89 ? -15.916 2.324 6.862 1.00 92.31 89 ILE A O 1
ATOM 720 N N . GLY A 1 90 ? -15.423 2.393 9.052 1.00 92.06 90 GLY A N 1
ATOM 721 C CA . GLY A 1 90 ? -14.457 3.490 8.932 1.00 92.06 90 GLY A CA 1
ATOM 722 C C . GLY A 1 90 ? -13.290 3.149 8.006 1.00 92.06 90 GLY A C 1
ATOM 723 O O . GLY A 1 90 ? -12.934 3.945 7.138 1.00 92.06 90 GLY A O 1
ATOM 724 N N . GLY A 1 91 ? -12.723 1.948 8.149 1.00 93.00 91 GLY A N 1
ATOM 725 C CA . GLY A 1 91 ? -11.649 1.470 7.280 1.00 93.00 91 GLY A CA 1
ATOM 726 C C . GLY A 1 91 ? -12.103 1.258 5.834 1.00 93.00 91 GLY A C 1
ATOM 727 O O . GLY A 1 91 ? -11.376 1.616 4.913 1.00 93.00 91 GLY A O 1
ATOM 728 N N . PHE A 1 92 ? -13.310 0.729 5.628 1.00 93.44 92 PHE A N 1
ATOM 729 C CA . PHE A 1 92 ? -13.891 0.484 4.309 1.00 93.44 92 PHE A CA 1
ATOM 730 C C . PHE A 1 92 ? -14.175 1.789 3.557 1.00 93.44 92 PHE A C 1
ATOM 732 O O . PHE A 1 92 ? -13.732 1.950 2.421 1.00 93.44 92 PHE A O 1
ATOM 739 N N . LEU A 1 93 ? -14.837 2.753 4.206 1.00 93.62 93 LEU A N 1
ATOM 740 C CA . LEU A 1 93 ? -15.129 4.059 3.611 1.00 93.62 93 LEU A CA 1
ATOM 741 C C . LEU A 1 93 ? -13.850 4.855 3.337 1.00 93.62 93 LEU A C 1
ATOM 743 O O . LEU A 1 93 ? -13.676 5.363 2.231 1.00 93.62 93 LEU A O 1
ATOM 747 N N . GLY A 1 94 ? -12.915 4.905 4.292 1.00 92.19 94 GLY A N 1
ATOM 748 C CA . GLY A 1 94 ? -11.598 5.508 4.060 1.00 92.19 94 GLY A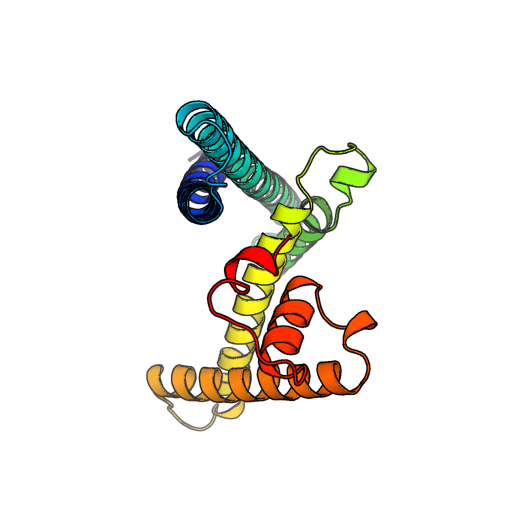 CA 1
ATOM 749 C C . GLY A 1 94 ? -10.836 4.815 2.925 1.00 92.19 94 GLY A C 1
ATOM 750 O O . GLY A 1 94 ? -10.198 5.476 2.108 1.00 92.19 94 GLY A O 1
ATOM 751 N N . GLY A 1 95 ? -10.965 3.489 2.835 1.00 91.56 95 GLY A N 1
ATOM 752 C CA . GLY A 1 95 ? -10.439 2.642 1.769 1.00 91.56 95 GLY A CA 1
ATOM 753 C C . GLY A 1 95 ? -10.899 3.086 0.382 1.00 91.56 95 GLY A C 1
ATOM 754 O O . GLY A 1 95 ? -10.084 3.411 -0.480 1.00 91.56 95 GLY A O 1
ATOM 755 N N . ILE A 1 96 ? -12.217 3.143 0.189 1.00 92.12 96 ILE A N 1
ATOM 756 C CA . ILE A 1 96 ? -12.849 3.529 -1.078 1.00 92.12 96 ILE A CA 1
ATOM 757 C C . ILE A 1 96 ? -12.523 4.978 -1.444 1.00 92.12 96 ILE A C 1
ATOM 759 O O . ILE A 1 96 ? -12.165 5.261 -2.587 1.00 92.12 96 ILE A O 1
ATOM 763 N N . LEU A 1 97 ? -12.614 5.895 -0.478 1.00 91.44 97 LEU A N 1
ATOM 764 C CA . LEU A 1 97 ? -12.429 7.319 -0.739 1.00 91.44 97 LEU A CA 1
ATOM 765 C C . LEU A 1 97 ? -10.985 7.653 -1.125 1.00 91.44 97 LEU A C 1
ATOM 767 O O . LEU A 1 97 ? -10.765 8.362 -2.107 1.00 91.44 97 LEU A O 1
ATOM 771 N N . VAL A 1 98 ? -10.007 7.130 -0.380 1.00 90.31 98 VAL A N 1
ATOM 772 C CA . VAL A 1 98 ? -8.591 7.482 -0.561 1.00 90.31 98 VAL A CA 1
ATOM 773 C C . VAL A 1 98 ? -7.902 6.592 -1.587 1.00 90.31 98 VAL A C 1
ATOM 775 O O . VAL A 1 98 ? -7.226 7.097 -2.480 1.00 90.31 98 VAL A O 1
ATOM 778 N N . TYR A 1 99 ? -8.052 5.272 -1.462 1.00 89.56 99 TYR A N 1
ATOM 779 C CA . TYR A 1 99 ? -7.320 4.305 -2.283 1.00 89.56 99 TYR A CA 1
ATOM 780 C C . TYR A 1 99 ? -8.119 3.830 -3.497 1.00 89.56 99 TYR A C 1
ATOM 782 O O . TYR A 1 99 ? -7.522 3.504 -4.517 1.00 89.56 99 TYR A O 1
ATOM 790 N N . GLY A 1 100 ? -9.451 3.806 -3.396 1.00 85.56 100 GLY A N 1
ATOM 791 C CA . GLY A 1 100 ? -10.356 3.427 -4.486 1.00 85.56 100 GLY A CA 1
ATOM 792 C C . GLY A 1 100 ? -10.555 4.508 -5.553 1.00 85.56 100 GLY A C 1
ATOM 793 O O . GLY A 1 100 ? -11.264 4.274 -6.524 1.00 85.56 100 GLY A O 1
ATOM 794 N N . GLY A 1 101 ? -9.945 5.686 -5.393 1.00 82.38 101 GLY A N 1
ATOM 795 C CA . GLY A 1 101 ? -9.928 6.729 -6.421 1.00 82.38 101 GLY A CA 1
ATOM 796 C C . GLY A 1 101 ? -11.156 7.644 -6.456 1.00 82.38 101 GLY A C 1
ATOM 797 O O . GLY A 1 101 ? -11.173 8.578 -7.254 1.00 82.38 101 GLY A O 1
ATOM 798 N N . VAL A 1 102 ? -12.144 7.471 -5.568 1.00 86.12 102 VAL A N 1
ATOM 799 C CA . VAL A 1 102 ? -13.330 8.355 -5.519 1.00 86.12 102 VAL A CA 1
ATOM 800 C C . VAL A 1 102 ? -12.928 9.812 -5.282 1.00 86.12 102 VAL A C 1
ATOM 802 O O . VAL A 1 102 ? -13.437 10.716 -5.945 1.00 86.12 102 VAL A O 1
ATOM 805 N N . LEU A 1 103 ? -11.954 10.064 -4.402 1.00 83.38 103 LEU A N 1
ATOM 806 C CA . LEU A 1 103 ? -11.476 11.426 -4.181 1.00 83.38 103 LEU A CA 1
ATOM 807 C C . LEU A 1 103 ? -10.757 12.004 -5.409 1.00 83.38 103 LEU A C 1
ATOM 809 O O . LEU A 1 103 ? -10.863 13.199 -5.658 1.00 83.38 103 LEU A O 1
ATOM 813 N N . ASN A 1 104 ? -10.088 11.171 -6.208 1.00 82.75 104 ASN A N 1
ATOM 814 C CA . ASN A 1 104 ? -9.473 11.598 -7.468 1.00 82.75 104 ASN A CA 1
ATOM 815 C C . ASN A 1 104 ? -10.498 11.883 -8.570 1.00 82.75 104 ASN A C 1
ATOM 817 O O . ASN A 1 104 ? -10.238 12.724 -9.431 1.00 82.75 104 ASN A O 1
ATOM 821 N N . MET A 1 105 ? -11.655 11.216 -8.537 1.00 83.31 105 MET A N 1
ATOM 822 C CA . MET A 1 105 ? -12.761 11.473 -9.460 1.00 83.31 105 MET A CA 1
ATOM 823 C C . MET A 1 105 ? -13.324 12.887 -9.267 1.00 83.31 105 MET A C 1
ATOM 825 O O . MET A 1 105 ? -13.574 13.590 -10.244 1.00 83.31 105 MET A O 1
ATOM 829 N N . HIS A 1 106 ? -13.465 13.321 -8.011 1.00 83.81 106 HIS A N 1
ATOM 830 C CA . HIS A 1 106 ? -13.944 14.664 -7.672 1.00 83.81 106 HIS A CA 1
ATOM 831 C C . HIS A 1 106 ? -12.837 15.726 -7.703 1.00 83.81 106 HIS A C 1
ATOM 833 O O . HIS A 1 106 ? -13.064 16.844 -8.159 1.00 83.81 106 HIS A O 1
ATOM 839 N N . PHE A 1 107 ? -11.623 15.375 -7.276 1.00 82.94 107 PHE A N 1
ATOM 840 C CA . PHE A 1 107 ? -10.461 16.259 -7.257 1.00 82.94 107 PHE A CA 1
ATOM 841 C C . PHE A 1 107 ? -9.342 15.651 -8.105 1.00 82.94 107 PHE A C 1
ATOM 843 O O . PHE A 1 107 ? -8.491 14.904 -7.614 1.00 82.94 107 PHE A O 1
ATOM 850 N N . LYS A 1 108 ? -9.338 15.973 -9.406 1.00 79.50 108 LYS A N 1
ATOM 851 C CA . LYS A 1 108 ? -8.355 15.432 -10.358 1.00 79.50 108 LYS A CA 1
ATOM 852 C C . LYS A 1 108 ? -6.925 15.600 -9.834 1.00 79.50 108 LYS A C 1
ATOM 854 O O . LYS A 1 108 ? -6.498 16.708 -9.519 1.00 79.50 108 LYS A O 1
ATOM 859 N N . LYS A 1 109 ? -6.171 14.493 -9.811 1.00 78.50 109 LYS A N 1
ATOM 860 C CA . LYS A 1 109 ? -4.764 14.413 -9.361 1.00 78.50 109 LYS A CA 1
ATOM 861 C C . LYS A 1 109 ? -4.530 14.809 -7.893 1.00 78.50 109 LYS A C 1
ATOM 863 O O . LYS A 1 109 ? -3.412 15.172 -7.532 1.00 78.50 109 LYS A O 1
ATOM 868 N N . PHE A 1 110 ? -5.543 14.732 -7.030 1.00 82.81 110 PHE A N 1
ATOM 869 C CA . PHE A 1 110 ? -5.376 15.066 -5.615 1.00 82.81 110 PHE A CA 1
ATOM 870 C C . PHE A 1 110 ? -4.532 14.035 -4.848 1.00 82.81 110 PHE A C 1
ATOM 872 O O . PHE A 1 110 ? -3.753 14.406 -3.961 1.00 82.81 110 PHE A O 1
ATOM 879 N N . VAL A 1 111 ? -4.660 12.757 -5.208 1.00 84.12 111 VAL A N 1
ATOM 880 C CA . VAL A 1 111 ? -3.959 11.606 -4.629 1.00 84.12 111 VAL A CA 1
ATOM 881 C C . VAL A 1 111 ? -3.141 10.896 -5.708 1.00 84.12 111 VAL A C 1
ATOM 883 O O . VAL A 1 111 ? -3.570 10.742 -6.851 1.00 84.12 111 VAL A O 1
ATOM 886 N N . ASN A 1 112 ? -1.947 10.432 -5.343 1.00 86.44 112 ASN A N 1
ATOM 887 C CA . ASN A 1 112 ? -1.081 9.677 -6.240 1.00 86.44 112 ASN A CA 1
ATOM 888 C C . ASN A 1 112 ? -1.535 8.204 -6.327 1.00 86.44 112 ASN A C 1
ATOM 890 O O . ASN A 1 112 ? -1.324 7.426 -5.396 1.00 86.44 112 ASN A O 1
ATOM 894 N N . GLU A 1 113 ? -2.142 7.819 -7.453 1.00 86.88 113 GLU A N 1
ATOM 895 C CA . GLU A 1 113 ? -2.753 6.492 -7.662 1.00 86.88 113 GLU A CA 1
ATOM 896 C C . GLU A 1 113 ? -1.750 5.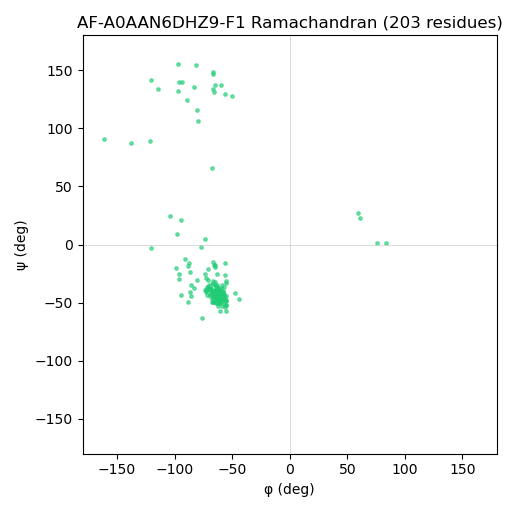341 -7.616 1.00 86.88 113 GLU A C 1
ATOM 898 O O . GLU A 1 113 ? -2.049 4.271 -7.083 1.00 86.88 113 GLU A O 1
ATOM 903 N N . ALA A 1 114 ? -0.529 5.563 -8.109 1.00 86.25 114 ALA A N 1
ATOM 904 C CA . ALA A 1 114 ? 0.528 4.560 -8.040 1.00 86.25 114 ALA A CA 1
ATOM 905 C C . ALA A 1 114 ? 0.911 4.266 -6.580 1.00 86.25 114 ALA A C 1
ATOM 907 O O . ALA A 1 114 ? 1.129 3.113 -6.203 1.00 86.25 114 ALA A O 1
ATOM 908 N N . ILE A 1 115 ? 0.947 5.304 -5.736 1.00 86.44 115 ILE A N 1
ATOM 909 C CA . ILE A 1 115 ? 1.230 5.157 -4.306 1.00 86.44 115 ILE A CA 1
A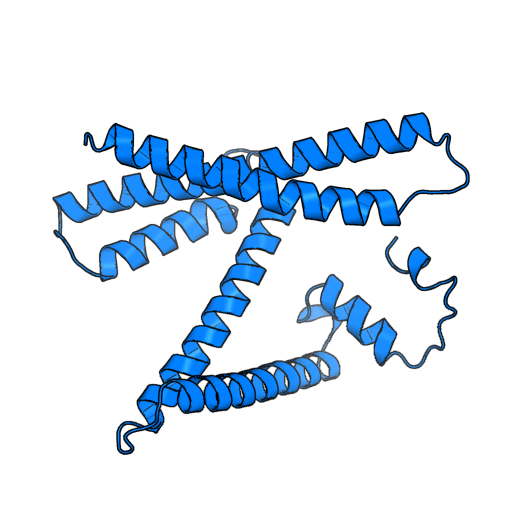TOM 910 C C . ILE A 1 115 ? 0.047 4.507 -3.577 1.00 86.44 115 ILE A C 1
ATOM 912 O O . ILE A 1 115 ? 0.275 3.603 -2.772 1.00 86.44 115 ILE A O 1
ATOM 916 N N . ALA A 1 116 ? -1.191 4.915 -3.876 1.00 89.44 116 ALA A N 1
ATOM 917 C CA . ALA A 1 116 ? -2.398 4.274 -3.346 1.00 89.44 116 ALA A CA 1
ATOM 918 C C . ALA A 1 116 ? -2.405 2.771 -3.655 1.00 89.44 116 ALA A C 1
ATOM 920 O O . ALA A 1 116 ? -2.506 1.957 -2.740 1.00 89.44 116 ALA A O 1
ATOM 921 N N . THR A 1 117 ? -2.203 2.407 -4.923 1.00 89.25 117 THR A N 1
ATOM 922 C CA . THR A 1 117 ? -2.154 1.011 -5.375 1.00 89.25 117 THR A CA 1
ATOM 923 C C . THR A 1 117 ? -1.087 0.223 -4.623 1.00 89.25 117 THR A C 1
ATOM 925 O O . THR A 1 117 ? -1.346 -0.884 -4.156 1.00 89.25 117 THR A O 1
ATOM 928 N N . GLN A 1 118 ? 0.107 0.793 -4.441 1.00 88.19 118 GLN A N 1
ATOM 929 C CA . GLN A 1 118 ? 1.179 0.119 -3.714 1.00 88.19 118 GLN A CA 1
ATOM 930 C C . GLN A 1 118 ? 0.830 -0.137 -2.243 1.00 88.19 118 GLN A C 1
ATOM 932 O O . GLN A 1 118 ? 1.103 -1.226 -1.734 1.00 88.19 118 GLN A O 1
ATOM 937 N N . ILE A 1 119 ? 0.244 0.847 -1.554 1.00 88.31 119 ILE A N 1
ATOM 938 C CA . ILE A 1 119 ? -0.200 0.673 -0.165 1.00 88.31 119 ILE A CA 1
ATOM 939 C C . ILE A 1 119 ? -1.271 -0.414 -0.100 1.00 88.31 119 ILE A C 1
ATOM 941 O O . ILE A 1 119 ? -1.161 -1.319 0.724 1.00 88.31 119 ILE A O 1
ATOM 945 N N . THR A 1 120 ? -2.259 -0.372 -0.996 1.00 91.44 120 THR A N 1
ATOM 946 C CA . THR A 1 120 ? -3.339 -1.361 -1.043 1.00 91.44 120 THR A CA 1
ATOM 947 C C . THR A 1 120 ? -2.801 -2.769 -1.274 1.00 91.44 120 THR A C 1
ATOM 949 O O . THR A 1 120 ? -3.175 -3.676 -0.537 1.00 91.44 120 THR A O 1
ATOM 952 N N . MET A 1 121 ? -1.869 -2.964 -2.213 1.00 89.31 121 MET A N 1
ATOM 953 C CA . MET A 1 121 ? -1.247 -4.273 -2.456 1.00 89.31 121 MET A CA 1
ATOM 954 C C . MET A 1 121 ? -0.439 -4.766 -1.248 1.00 89.31 121 MET A C 1
ATOM 956 O O . MET A 1 121 ? -0.512 -5.941 -0.878 1.00 89.31 121 MET A O 1
ATOM 960 N N . TYR A 1 122 ? 0.288 -3.869 -0.574 1.00 89.81 122 TYR A N 1
ATOM 961 C CA . TYR A 1 122 ? 0.987 -4.207 0.665 1.00 89.81 122 TYR A CA 1
ATOM 962 C C . TYR A 1 122 ? 0.004 -4.640 1.761 1.00 89.81 122 TYR A C 1
ATOM 964 O O . TYR A 1 122 ? 0.171 -5.710 2.348 1.00 89.81 122 TYR A O 1
ATOM 972 N N . CYS A 1 123 ? -1.049 -3.862 2.008 1.00 90.56 123 CYS A N 1
ATOM 973 C CA . CYS A 1 123 ? -2.084 -4.194 2.982 1.00 90.56 123 CYS A CA 1
ATOM 974 C C . CYS A 1 123 ? -2.794 -5.508 2.638 1.00 90.56 123 CYS A C 1
ATOM 976 O O . CYS A 1 123 ? -2.947 -6.351 3.519 1.00 90.56 123 CYS A O 1
ATOM 978 N N . LEU A 1 124 ? -3.143 -5.726 1.367 1.00 92.56 124 LEU A N 1
ATOM 979 C CA . LEU A 1 124 ? -3.747 -6.964 0.878 1.00 92.56 124 LEU A CA 1
ATOM 980 C C . LEU A 1 124 ? -2.875 -8.172 1.228 1.00 92.56 124 LEU A C 1
ATOM 982 O O . LEU A 1 124 ? -3.367 -9.126 1.827 1.00 92.56 124 LEU A O 1
ATOM 986 N N . SER A 1 125 ? -1.569 -8.105 0.945 1.00 90.56 125 SER A N 1
ATOM 987 C CA . SER A 1 125 ? -0.640 -9.193 1.276 1.00 90.56 125 SER A CA 1
ATOM 988 C C . SER A 1 125 ? -0.642 -9.516 2.779 1.00 90.56 125 SER A C 1
ATOM 990 O O . SER A 1 125 ? -0.679 -10.681 3.177 1.00 90.56 125 SER A O 1
ATOM 992 N N . ARG A 1 126 ? -0.683 -8.490 3.641 1.00 90.62 126 ARG A N 1
ATOM 993 C CA . ARG A 1 126 ? -0.726 -8.663 5.100 1.00 90.62 126 ARG A CA 1
ATOM 994 C C . ARG A 1 126 ? -2.058 -9.236 5.574 1.00 90.62 126 ARG A C 1
ATOM 996 O O . ARG A 1 126 ? -2.054 -10.076 6.472 1.00 90.62 126 ARG A O 1
ATOM 1003 N N . VAL A 1 127 ? -3.171 -8.828 4.965 1.00 92.69 127 VAL A N 1
ATOM 1004 C CA . VAL A 1 127 ? -4.507 -9.361 5.266 1.00 92.69 127 VAL A CA 1
ATOM 1005 C C . VAL A 1 127 ? -4.606 -10.828 4.859 1.00 92.69 127 VAL A C 1
ATOM 1007 O O . VAL A 1 127 ? -5.049 -11.637 5.666 1.00 92.69 127 VAL A O 1
ATOM 1010 N N . VAL A 1 128 ? -4.127 -11.206 3.673 1.00 91.50 128 VAL A N 1
ATOM 1011 C CA . VAL A 1 128 ? -4.111 -12.608 3.220 1.00 91.50 128 VAL A CA 1
ATOM 1012 C C . VAL A 1 128 ? -3.290 -13.489 4.170 1.00 91.50 128 VAL A C 1
ATOM 1014 O O . VAL A 1 128 ? -3.756 -14.546 4.593 1.00 91.50 128 VAL A O 1
ATOM 1017 N N . LEU A 1 129 ? -2.113 -13.027 4.607 1.00 89.00 129 LEU A N 1
ATOM 1018 C CA . LEU A 1 129 ? -1.317 -13.733 5.621 1.00 89.00 129 LEU A CA 1
ATOM 1019 C C . LEU A 1 129 ? -2.038 -13.835 6.975 1.00 89.00 129 LEU A C 1
ATOM 1021 O O . LEU A 1 129 ? -1.968 -14.871 7.641 1.00 89.00 129 LEU A O 1
ATOM 1025 N N . ALA A 1 130 ? -2.740 -12.778 7.393 1.00 89.06 130 ALA A N 1
ATOM 1026 C CA . ALA A 1 130 ? -3.537 -12.789 8.616 1.00 89.06 130 ALA A CA 1
ATOM 1027 C C . ALA A 1 130 ? -4.716 -13.772 8.521 1.00 89.06 130 ALA A C 1
ATOM 1029 O O . ALA A 1 130 ? -4.968 -14.504 9.479 1.00 89.06 130 ALA A O 1
ATOM 1030 N N . LEU A 1 131 ? -5.382 -13.855 7.364 1.00 88.81 131 LEU A N 1
ATOM 1031 C CA . LEU A 1 131 ? -6.435 -14.834 7.086 1.00 88.81 131 LEU A CA 1
ATOM 1032 C C . LEU A 1 131 ? -5.901 -16.265 7.154 1.00 88.81 131 LEU A C 1
ATOM 1034 O O . LEU A 1 131 ? -6.535 -17.115 7.772 1.00 88.81 131 LEU A O 1
ATOM 1038 N N . GLY A 1 132 ? -4.710 -16.525 6.612 1.00 86.94 132 GLY A N 1
ATOM 1039 C CA . GLY A 1 132 ? -4.054 -17.828 6.728 1.00 86.94 132 GLY A CA 1
ATOM 1040 C C . GLY A 1 132 ? -3.772 -18.234 8.176 1.00 86.94 132 GLY A C 1
ATOM 1041 O O . GLY A 1 132 ? -4.065 -19.362 8.583 1.00 86.94 132 GLY A O 1
ATOM 1042 N N . LYS A 1 133 ? -3.269 -17.301 8.997 1.00 86.12 133 LYS A N 1
ATOM 1043 C CA . LYS A 1 133 ? -3.099 -17.525 10.445 1.00 86.12 133 LYS A CA 1
ATOM 1044 C C . LYS A 1 133 ? -4.445 -17.762 11.137 1.00 86.12 133 LYS A C 1
ATOM 1046 O O . LYS A 1 133 ? -4.561 -18.693 11.929 1.00 86.12 133 LYS A O 1
ATOM 1051 N N . TRP A 1 134 ? -5.466 -16.964 10.827 1.00 86.06 134 TRP A N 1
ATOM 1052 C CA . TRP A 1 134 ? -6.806 -17.098 11.404 1.00 86.06 134 TRP A CA 1
ATOM 1053 C C . TRP A 1 134 ? -7.464 -18.440 11.055 1.00 86.06 134 TRP A C 1
ATOM 1055 O O . TRP A 1 134 ? -7.998 -19.116 11.936 1.00 86.06 134 TRP A O 1
ATOM 1065 N N . LEU A 1 135 ? -7.360 -18.875 9.798 1.00 85.25 135 LEU A N 1
ATOM 1066 C CA . LEU A 1 135 ? -7.859 -20.170 9.344 1.00 85.25 135 LEU A CA 1
ATOM 1067 C C . LEU A 1 135 ? -7.124 -21.323 10.040 1.00 85.25 135 LEU A C 1
ATOM 1069 O O . LEU A 1 135 ? -7.765 -22.264 10.503 1.00 85.25 135 LEU A O 1
ATOM 1073 N N . SER A 1 136 ? -5.799 -21.212 10.194 1.00 83.38 136 SER A N 1
ATOM 1074 C CA . SER A 1 136 ? -4.982 -22.183 10.934 1.00 83.38 136 SER A CA 1
ATOM 1075 C C . SER A 1 136 ? -5.463 -22.350 12.381 1.00 83.38 136 SER A C 1
ATOM 1077 O O . SER A 1 136 ? -5.657 -23.480 12.832 1.00 83.38 136 SER A O 1
ATOM 1079 N N . VAL A 1 137 ? -5.759 -21.244 13.080 1.00 83.44 137 VAL A N 1
ATOM 1080 C CA . VAL A 1 137 ? -6.345 -21.263 14.435 1.00 83.44 137 VAL A CA 1
ATOM 1081 C C . VAL A 1 137 ? -7.715 -21.942 14.442 1.00 83.44 137 VAL A C 1
ATOM 1083 O O . VAL A 1 137 ? -7.991 -22.770 15.310 1.00 83.44 137 VAL A O 1
ATOM 1086 N N . LYS A 1 138 ? -8.588 -21.596 13.488 1.00 83.12 138 LYS A N 1
ATOM 1087 C CA . LYS A 1 138 ? -9.969 -22.094 13.445 1.00 83.12 138 LYS A CA 1
ATOM 1088 C C . LYS A 1 138 ? -10.042 -23.592 13.136 1.00 83.12 138 LYS A C 1
ATOM 1090 O O . LYS A 1 138 ? -10.866 -24.281 13.729 1.00 83.12 138 LYS A O 1
ATOM 1095 N N . LEU A 1 139 ? -9.175 -24.095 12.257 1.00 77.56 139 LEU A N 1
ATOM 1096 C CA . LEU A 1 139 ? -9.087 -25.520 11.918 1.00 77.56 139 LEU A CA 1
ATOM 1097 C C . LEU A 1 139 ? -8.495 -26.352 13.064 1.00 77.56 139 LEU A C 1
ATOM 1099 O O . LEU A 1 139 ? -8.958 -27.457 13.328 1.00 77.56 139 LEU A O 1
ATOM 1103 N N . HIS A 1 140 ? -7.526 -25.807 13.802 1.00 72.75 140 HIS A N 1
ATOM 1104 C CA . HIS A 1 140 ? -6.849 -26.509 14.898 1.00 72.75 140 HIS A CA 1
ATOM 1105 C C . HIS A 1 140 ? -7.456 -26.227 16.276 1.00 72.75 140 HIS A C 1
ATOM 1107 O O . HIS A 1 140 ? -6.817 -26.455 17.298 1.00 72.75 140 HIS A O 1
ATOM 1113 N N . ARG A 1 141 ? -8.717 -25.785 16.334 1.00 61.28 141 ARG A N 1
ATOM 1114 C CA . ARG A 1 141 ? -9.430 -25.443 17.579 1.00 61.28 141 ARG A CA 1
ATOM 1115 C C . ARG A 1 141 ? -9.477 -26.590 18.610 1.00 61.28 141 ARG A C 1
ATOM 1117 O O . ARG A 1 141 ? -9.770 -26.338 19.773 1.00 61.28 141 ARG A O 1
ATOM 1124 N N . ARG A 1 142 ? -9.181 -27.830 18.191 1.00 54.47 142 ARG A N 1
ATOM 1125 C CA . ARG A 1 142 ? -9.088 -29.037 19.034 1.00 54.47 142 ARG A CA 1
ATOM 1126 C C . ARG A 1 142 ? -7.708 -29.297 19.651 1.00 54.47 142 ARG A C 1
ATOM 1128 O O . ARG A 1 142 ? -7.631 -30.050 20.614 1.00 54.47 142 ARG A O 1
ATOM 1135 N N . THR A 1 143 ? -6.629 -28.709 19.141 1.00 55.66 143 THR A N 1
ATOM 1136 C CA . THR A 1 143 ? -5.267 -28.949 19.636 1.00 55.66 143 THR A CA 1
ATOM 1137 C C . THR A 1 143 ? -4.707 -27.670 20.256 1.00 55.66 143 THR A C 1
ATOM 1139 O O . THR A 1 143 ? -4.819 -26.587 19.688 1.00 55.66 143 THR A O 1
ATOM 1142 N N . ARG A 1 144 ? -4.097 -27.762 21.449 1.00 64.25 144 ARG A N 1
ATOM 1143 C CA . ARG A 1 144 ? -3.336 -26.662 22.080 1.00 64.25 144 ARG A CA 1
ATOM 1144 C C . ARG A 1 144 ? -2.066 -26.368 21.264 1.00 64.25 144 ARG A C 1
ATOM 1146 O O . ARG A 1 144 ? -0.953 -26.616 21.723 1.00 64.25 144 ARG A O 1
ATOM 1153 N N . LEU A 1 145 ? -2.209 -25.881 20.034 1.00 64.94 145 LEU A N 1
ATOM 1154 C CA . LEU A 1 145 ? -1.066 -25.477 19.230 1.00 64.94 145 LEU A CA 1
ATOM 1155 C C . LEU A 1 145 ? -0.392 -24.269 19.873 1.00 64.94 145 LEU A C 1
ATOM 1157 O O . LEU A 1 145 ? -1.032 -23.270 20.211 1.00 64.94 145 LEU A O 1
ATOM 1161 N N . ARG A 1 146 ? 0.933 -24.345 20.010 1.00 77.31 146 ARG A N 1
ATOM 1162 C CA . ARG A 1 146 ? 1.741 -23.191 20.410 1.00 77.31 146 ARG A CA 1
ATOM 1163 C C . ARG A 1 146 ? 1.686 -22.140 19.298 1.00 77.31 146 ARG A C 1
ATOM 1165 O O . ARG A 1 146 ? 1.665 -22.489 18.118 1.00 77.31 146 ARG A O 1
ATOM 1172 N N . ARG A 1 147 ? 1.738 -20.848 19.654 1.00 75.62 147 ARG A N 1
ATOM 1173 C CA . ARG A 1 147 ? 1.718 -19.727 18.685 1.00 75.62 147 ARG A CA 1
ATOM 1174 C C . ARG A 1 147 ? 2.706 -19.925 17.526 1.00 75.62 147 ARG A C 1
ATOM 1176 O O . ARG A 1 147 ? 2.327 -19.750 16.376 1.00 75.62 147 ARG A O 1
ATOM 1183 N N . ALA A 1 148 ? 3.917 -20.405 17.815 1.00 78.75 148 ALA A N 1
ATOM 1184 C CA . ALA A 1 148 ? 4.940 -20.684 16.804 1.00 78.75 148 ALA A CA 1
ATOM 1185 C C . ALA A 1 148 ? 4.504 -21.714 15.738 1.00 78.75 148 ALA A C 1
ATOM 1187 O O . ALA A 1 148 ? 4.858 -21.593 14.566 1.00 78.75 148 ALA A O 1
ATOM 1188 N N . GLN A 1 149 ? 3.711 -22.721 16.114 1.00 79.44 149 GLN A N 1
ATOM 1189 C CA . GLN A 1 149 ? 3.203 -23.720 15.168 1.00 79.44 149 GLN A CA 1
ATOM 1190 C C . GLN A 1 149 ? 2.119 -23.127 14.266 1.00 79.44 149 GLN A C 1
ATOM 1192 O O . GLN A 1 149 ? 2.126 -23.385 13.065 1.00 79.44 149 GLN A O 1
ATOM 1197 N N . ILE A 1 150 ? 1.239 -22.286 14.818 1.00 81.00 150 ILE A N 1
ATOM 1198 C CA . ILE A 1 150 ? 0.196 -21.582 14.057 1.00 81.00 150 ILE A CA 1
ATOM 1199 C C . ILE A 1 150 ? 0.832 -20.689 12.992 1.00 81.00 150 ILE A C 1
ATOM 1201 O O . ILE A 1 150 ? 0.390 -20.697 11.844 1.00 81.00 150 ILE A O 1
ATOM 1205 N N . GLU A 1 151 ? 1.892 -19.960 13.350 1.00 81.88 151 GLU A N 1
ATOM 1206 C CA . GLU A 1 151 ? 2.615 -19.110 12.404 1.00 81.88 151 GLU A CA 1
ATOM 1207 C C . GLU A 1 151 ? 3.283 -19.919 11.299 1.00 81.88 151 GLU A C 1
ATOM 1209 O O . GLU A 1 151 ? 3.138 -19.581 10.126 1.00 81.88 151 GLU A O 1
ATOM 1214 N N . LYS A 1 152 ? 3.952 -21.019 11.653 1.00 86.38 152 LYS A N 1
ATOM 1215 C CA . LYS A 1 152 ? 4.624 -21.888 10.685 1.00 86.38 152 LYS A CA 1
ATOM 1216 C C . LYS A 1 152 ? 3.640 -22.541 9.714 1.00 86.38 152 LYS A C 1
ATOM 1218 O O . LYS A 1 152 ? 3.887 -22.546 8.510 1.00 86.38 152 LYS A O 1
ATOM 1223 N N . VAL A 1 153 ? 2.535 -23.087 10.223 1.00 84.38 153 VAL A N 1
ATOM 1224 C CA . VAL A 1 153 ? 1.501 -23.732 9.400 1.00 84.38 153 VAL A CA 1
ATOM 1225 C C . VAL A 1 153 ? 0.790 -22.696 8.537 1.00 84.38 153 VAL A C 1
ATOM 1227 O O . VAL A 1 153 ? 0.718 -22.883 7.329 1.00 84.38 153 VAL A O 1
ATOM 1230 N N . GLY A 1 154 ? 0.344 -21.583 9.129 1.00 85.62 154 GLY A N 1
ATOM 1231 C CA . GLY A 1 154 ? -0.344 -20.516 8.403 1.00 85.62 154 GLY A CA 1
ATOM 1232 C C . GLY A 1 154 ? 0.523 -19.900 7.304 1.00 85.62 154 GLY A C 1
ATOM 1233 O O . GLY A 1 154 ? 0.032 -19.644 6.208 1.00 85.62 154 GLY A O 1
ATOM 1234 N N . TRP A 1 155 ? 1.823 -19.716 7.554 1.00 87.00 155 TRP A N 1
ATOM 1235 C CA . TRP A 1 155 ? 2.765 -19.261 6.530 1.00 87.00 155 TRP A CA 1
ATOM 1236 C C . TRP A 1 155 ? 2.887 -20.258 5.376 1.00 87.00 155 TRP A C 1
ATOM 1238 O O . TRP A 1 155 ? 2.748 -19.869 4.218 1.00 87.00 155 TRP A O 1
ATOM 1248 N N . ARG A 1 156 ? 3.122 -21.541 5.679 1.00 88.62 156 ARG A N 1
ATOM 1249 C CA . ARG A 1 156 ? 3.275 -22.591 4.660 1.00 88.62 156 ARG A CA 1
ATOM 1250 C C . ARG A 1 156 ? 2.040 -22.722 3.777 1.00 88.62 156 ARG A C 1
ATOM 1252 O O . ARG A 1 156 ? 2.176 -22.725 2.558 1.00 88.62 156 ARG A O 1
ATOM 1259 N N . THR A 1 157 ? 0.853 -22.800 4.379 1.00 86.19 157 THR A N 1
ATOM 1260 C CA . THR A 1 157 ? -0.399 -22.955 3.628 1.00 86.19 157 THR A CA 1
ATOM 1261 C C . THR A 1 157 ? -0.679 -21.736 2.762 1.00 86.19 157 THR A C 1
ATOM 1263 O O . THR A 1 157 ? -0.954 -21.886 1.577 1.00 86.19 157 THR A O 1
ATOM 1266 N N . THR A 1 158 ? -0.535 -20.529 3.313 1.00 89.81 158 THR A N 1
ATOM 1267 C CA . THR A 1 158 ? -0.773 -19.296 2.548 1.00 89.81 158 THR A CA 1
ATOM 1268 C C . THR A 1 158 ? 0.219 -19.153 1.401 1.00 89.81 158 THR A C 1
ATOM 1270 O O . THR A 1 158 ? -0.176 -18.791 0.300 1.00 89.81 158 THR A O 1
ATOM 1273 N N . SER A 1 159 ? 1.492 -19.483 1.630 1.00 89.69 159 SER A N 1
ATOM 1274 C CA . SER A 1 159 ? 2.526 -19.401 0.593 1.00 89.69 159 SER A CA 1
ATOM 1275 C C . SER A 1 159 ? 2.250 -20.376 -0.549 1.00 89.69 159 SER A C 1
ATOM 1277 O O . SER A 1 159 ? 2.297 -19.973 -1.706 1.00 89.69 159 SER A O 1
ATOM 1279 N N . GLY A 1 160 ? 1.913 -21.632 -0.231 1.00 91.12 160 GLY A N 1
ATOM 1280 C CA . GLY A 1 160 ? 1.558 -22.635 -1.237 1.00 91.12 160 GLY A CA 1
ATOM 1281 C C . GLY A 1 160 ? 0.318 -22.247 -2.041 1.00 91.12 160 GLY A C 1
ATOM 1282 O O . GLY A 1 160 ? 0.327 -22.357 -3.261 1.00 91.12 160 GLY A O 1
ATOM 1283 N N . LEU A 1 161 ? -0.720 -21.726 -1.378 1.00 91.75 161 LEU A N 1
ATOM 1284 C CA . LEU A 1 161 ? -1.944 -21.275 -2.046 1.00 91.75 161 LEU A CA 1
ATOM 1285 C C . LEU A 1 161 ? -1.697 -20.077 -2.966 1.00 91.75 161 LEU A C 1
ATOM 1287 O O . LEU A 1 161 ? -2.144 -20.090 -4.108 1.00 91.75 161 LEU A O 1
ATOM 1291 N N . VAL A 1 162 ? -0.977 -19.057 -2.489 1.00 91.62 162 VAL A N 1
ATOM 1292 C CA . VAL A 1 162 ? -0.681 -17.857 -3.285 1.00 91.62 162 VAL A CA 1
ATOM 1293 C C . VAL A 1 162 ? 0.160 -18.215 -4.509 1.00 91.62 162 VAL A C 1
ATOM 1295 O O . VAL A 1 162 ? -0.187 -17.798 -5.608 1.00 91.62 162 VAL A O 1
ATOM 1298 N N . TRP A 1 163 ? 1.218 -19.016 -4.350 1.00 91.25 163 TRP A N 1
ATOM 1299 C CA . TRP A 1 163 ? 2.055 -19.437 -5.479 1.00 91.25 163 TRP A CA 1
ATOM 1300 C C . TRP A 1 163 ? 1.331 -20.380 -6.441 1.00 91.25 163 TRP A C 1
ATOM 1302 O O . TRP A 1 163 ? 1.469 -20.229 -7.650 1.00 91.25 163 TRP A O 1
ATOM 1312 N N . GLY A 1 164 ? 0.524 -21.312 -5.930 1.00 92.38 164 GLY A N 1
ATOM 1313 C CA . GLY A 1 164 ? -0.293 -22.187 -6.770 1.00 92.38 164 GLY A CA 1
ATOM 1314 C C . GLY A 1 164 ? -1.277 -21.392 -7.629 1.00 92.38 164 GLY A C 1
ATOM 1315 O O . GLY A 1 164 ? -1.301 -21.555 -8.846 1.00 92.38 164 GLY A O 1
ATOM 1316 N N . LEU A 1 165 ? -2.033 -20.472 -7.019 1.00 91.50 165 LEU A N 1
ATOM 1317 C CA . LEU A 1 165 ? -2.962 -19.591 -7.737 1.00 91.50 165 LEU A CA 1
ATOM 1318 C C . LEU A 1 165 ? -2.242 -18.678 -8.731 1.00 91.50 165 LEU A C 1
ATOM 1320 O O . LEU A 1 165 ? -2.728 -18.479 -9.841 1.00 91.50 165 LEU A O 1
ATOM 1324 N N . LEU A 1 166 ? -1.075 -18.151 -8.356 1.00 91.69 166 LEU A N 1
ATOM 1325 C CA . LEU A 1 166 ? -0.257 -17.326 -9.238 1.00 91.69 166 LEU A CA 1
ATOM 1326 C C . LEU A 1 166 ? 0.099 -18.070 -10.528 1.00 91.69 166 LEU A C 1
ATOM 1328 O O . LEU A 1 166 ? -0.076 -17.519 -11.612 1.00 91.69 166 LEU A O 1
ATOM 1332 N N . MET A 1 167 ? 0.556 -19.319 -10.413 1.00 91.25 167 MET A N 1
ATOM 1333 C CA . MET A 1 167 ? 0.909 -20.135 -11.577 1.00 91.25 167 MET A CA 1
ATOM 1334 C C . MET A 1 167 ? -0.317 -20.505 -12.419 1.00 91.25 167 MET A C 1
ATOM 1336 O O . MET A 1 167 ? -0.220 -20.538 -13.643 1.00 91.25 167 MET A O 1
ATOM 1340 N N . VAL A 1 168 ? -1.483 -20.714 -11.796 1.00 92.69 168 VAL A N 1
ATOM 1341 C CA . VAL A 1 168 ? -2.745 -20.914 -12.529 1.00 92.69 168 VAL A CA 1
ATOM 1342 C C . VAL A 1 168 ? -3.086 -19.677 -13.361 1.00 92.69 168 VAL A C 1
ATOM 1344 O O . VAL A 1 168 ? -3.319 -19.803 -14.561 1.00 92.69 168 VAL A O 1
ATOM 1347 N N . PHE A 1 169 ? -3.064 -18.479 -12.769 1.00 91.50 169 PHE A N 1
ATOM 1348 C CA . PHE A 1 169 ? -3.351 -17.245 -13.509 1.00 91.50 169 PHE A CA 1
ATOM 1349 C C . PHE A 1 169 ? -2.304 -16.935 -14.577 1.00 91.50 169 PHE A C 1
ATOM 1351 O O . PHE A 1 169 ? -2.662 -16.444 -15.644 1.00 91.50 169 PHE A O 1
ATOM 1358 N N . TYR A 1 170 ? -1.036 -17.268 -14.324 1.00 88.94 170 TYR A N 1
ATOM 1359 C CA . TYR A 1 170 ? 0.025 -17.147 -15.320 1.00 88.94 170 TYR A CA 1
ATOM 1360 C C . TYR A 1 170 ? -0.241 -18.016 -16.556 1.00 88.94 170 TYR A C 1
ATOM 1362 O O . TYR A 1 170 ? -0.003 -17.572 -17.675 1.00 88.94 170 TYR A O 1
ATOM 1370 N N . ASN A 1 171 ? -0.761 -19.231 -16.360 1.00 89.81 171 ASN A N 1
ATOM 1371 C CA . ASN A 1 171 ? -1.031 -20.162 -17.453 1.00 89.81 171 ASN A CA 1
ATOM 1372 C C . ASN A 1 171 ? -2.345 -19.875 -18.204 1.00 89.81 171 ASN A C 1
ATOM 1374 O O . ASN A 1 171 ? -2.435 -20.183 -19.386 1.00 89.81 171 ASN A O 1
ATOM 1378 N N . VAL A 1 172 ? -3.366 -19.324 -17.534 1.00 90.19 172 VAL A N 1
ATOM 1379 C CA . VAL A 1 172 ? -4.666 -19.017 -18.164 1.00 90.19 172 VAL A CA 1
ATOM 1380 C C . VAL A 1 172 ? -4.581 -17.762 -19.031 1.00 90.19 172 VAL A C 1
ATOM 1382 O O . VAL A 1 172 ? -4.802 -17.836 -20.233 1.00 90.19 172 VAL A O 1
ATOM 1385 N N . ASP A 1 173 ? -4.289 -16.611 -18.420 1.00 86.88 173 ASP A N 1
ATOM 1386 C CA . ASP A 1 173 ? -4.123 -15.336 -19.121 1.00 86.88 173 ASP A CA 1
ATOM 1387 C C . ASP A 1 173 ? -3.348 -14.361 -18.222 1.00 86.88 173 ASP A C 1
ATOM 1389 O O . ASP A 1 173 ? -3.900 -13.618 -17.399 1.00 86.88 173 ASP A O 1
ATOM 1393 N N . LYS A 1 174 ? -2.023 -14.381 -18.372 1.00 85.12 174 LYS A N 1
ATOM 1394 C CA . LYS A 1 174 ? -1.118 -13.502 -17.626 1.00 85.12 174 LYS A CA 1
ATOM 1395 C C . LYS A 1 174 ? -1.285 -12.019 -17.976 1.00 85.12 174 LYS A C 1
ATOM 1397 O O . LYS A 1 174 ? -0.815 -11.178 -17.209 1.00 85.12 174 LYS A O 1
ATOM 1402 N N . ASP A 1 175 ? -1.916 -11.685 -19.100 1.00 84.56 175 ASP A N 1
ATOM 1403 C CA . ASP A 1 175 ? -2.045 -10.312 -19.589 1.00 84.56 175 ASP A CA 1
ATOM 1404 C C . ASP A 1 175 ? -3.259 -9.620 -18.970 1.00 84.56 175 ASP A C 1
ATOM 1406 O O . ASP A 1 175 ? -3.188 -8.430 -18.654 1.00 84.56 175 ASP A O 1
ATOM 1410 N N . LEU A 1 176 ? -4.337 -10.375 -18.744 1.00 85.94 176 LEU A N 1
ATOM 1411 C CA . LEU A 1 176 ? -5.576 -9.875 -18.156 1.00 85.94 176 LEU A CA 1
ATOM 1412 C C . LEU A 1 176 ? -5.562 -9.876 -16.620 1.00 85.94 176 LEU A C 1
ATOM 1414 O O . LEU A 1 176 ? -6.005 -8.909 -15.998 1.00 85.94 176 LEU A O 1
ATOM 1418 N N . TYR A 1 177 ? -5.081 -10.955 -15.992 1.00 86.44 177 TYR A N 1
ATOM 1419 C CA . TYR A 1 177 ? -5.278 -11.168 -14.550 1.00 86.44 177 TYR A CA 1
ATOM 1420 C C . TYR A 1 177 ? -4.111 -10.708 -13.674 1.00 86.44 177 TYR A C 1
ATOM 1422 O O . TYR A 1 177 ? -4.308 -10.418 -12.490 1.00 86.44 177 TYR A O 1
ATOM 1430 N N . LEU A 1 178 ? -2.888 -10.655 -14.211 1.00 85.69 178 LEU A N 1
ATOM 1431 C CA . LEU A 1 178 ? -1.709 -10.315 -13.417 1.00 85.69 178 LEU A CA 1
ATOM 1432 C C . LEU A 1 178 ? -1.384 -8.828 -13.489 1.00 85.69 178 LEU A C 1
ATOM 1434 O O . LEU A 1 178 ? -1.391 -8.190 -14.539 1.00 85.69 178 LEU A O 1
ATOM 1438 N N . GLN A 1 179 ? -0.995 -8.274 -12.341 1.00 85.12 179 GLN A N 1
ATOM 1439 C CA . GLN A 1 179 ? -0.444 -6.929 -12.296 1.00 85.12 179 GLN A CA 1
ATOM 1440 C C . GLN A 1 179 ? 0.821 -6.855 -13.164 1.00 85.12 179 GLN A C 1
ATOM 1442 O O . GLN A 1 179 ? 1.702 -7.709 -13.061 1.00 85.12 179 GLN A O 1
ATOM 1447 N N . ARG A 1 180 ? 0.958 -5.776 -13.944 1.00 83.19 180 ARG A N 1
ATOM 1448 C CA . ARG A 1 180 ? 2.066 -5.554 -14.891 1.00 83.19 180 ARG A CA 1
ATOM 1449 C C . ARG A 1 180 ? 3.454 -5.890 -14.329 1.00 83.19 180 ARG A C 1
ATOM 1451 O O . ARG A 1 180 ? 4.222 -6.596 -14.970 1.00 83.19 180 ARG A O 1
ATOM 1458 N N . ALA A 1 181 ? 3.768 -5.431 -13.117 1.00 81.44 181 ALA A N 1
ATOM 1459 C CA . ALA A 1 181 ? 5.062 -5.698 -12.481 1.00 81.44 181 ALA A CA 1
ATOM 1460 C C . ALA A 1 181 ? 5.305 -7.196 -12.208 1.00 81.44 181 ALA A C 1
ATOM 1462 O O . ALA A 1 181 ? 6.415 -7.688 -12.393 1.00 81.44 181 ALA A O 1
ATOM 1463 N N . LEU A 1 182 ? 4.264 -7.922 -11.792 1.00 83.81 182 LEU A N 1
ATOM 1464 C CA . LEU A 1 182 ? 4.341 -9.353 -11.506 1.00 83.81 182 LEU A CA 1
ATOM 1465 C C . LEU A 1 182 ? 4.465 -10.167 -12.794 1.00 83.81 182 LEU A C 1
ATOM 1467 O O . LEU A 1 182 ? 5.295 -11.069 -12.861 1.00 83.81 182 LEU A O 1
ATOM 1471 N N . ARG A 1 183 ? 3.718 -9.787 -13.836 1.00 86.19 183 ARG A N 1
ATOM 1472 C CA . ARG A 1 183 ? 3.857 -10.353 -15.181 1.00 86.19 183 ARG A CA 1
ATOM 1473 C C . ARG A 1 183 ? 5.290 -10.223 -15.695 1.00 86.19 183 ARG A C 1
ATOM 1475 O O . ARG A 1 183 ? 5.884 -11.229 -16.053 1.00 86.19 183 ARG A O 1
ATOM 1482 N N . HIS A 1 184 ? 5.871 -9.019 -15.665 1.00 83.44 184 HIS A N 1
ATOM 1483 C CA . HIS A 1 184 ? 7.252 -8.815 -16.117 1.00 83.44 184 HIS A CA 1
ATOM 1484 C C . HIS A 1 184 ? 8.253 -9.679 -15.342 1.00 83.44 184 HIS A C 1
ATOM 1486 O O . HIS A 1 184 ? 9.169 -10.234 -15.940 1.00 83.44 184 HIS A O 1
ATOM 1492 N N . SER A 1 185 ? 8.067 -9.825 -14.028 1.00 83.81 185 SER A N 1
ATOM 1493 C CA . SER A 1 185 ? 8.928 -10.673 -13.200 1.00 83.81 185 SER A CA 1
ATOM 1494 C C . SER A 1 185 ? 8.809 -12.160 -13.546 1.00 83.81 185 SER A C 1
ATOM 1496 O O . SER A 1 185 ? 9.824 -12.855 -13.560 1.00 83.81 185 SER A O 1
ATOM 1498 N N . LEU A 1 186 ? 7.599 -12.650 -13.829 1.00 86.50 186 LEU A N 1
ATOM 1499 C CA . LEU A 1 186 ? 7.373 -14.041 -14.223 1.00 86.50 186 LEU A CA 1
ATOM 1500 C C . LEU A 1 186 ? 7.849 -14.317 -15.646 1.00 86.50 186 LEU A C 1
ATOM 1502 O O . LEU A 1 186 ? 8.453 -15.353 -15.874 1.00 86.50 186 LEU A O 1
ATOM 1506 N N . ASP A 1 187 ? 7.655 -13.388 -16.579 1.00 85.81 187 ASP A N 1
ATOM 1507 C CA . ASP A 1 187 ? 8.189 -13.509 -17.938 1.00 85.81 187 ASP A CA 1
ATOM 1508 C C . ASP A 1 187 ? 9.720 -13.500 -17.938 1.00 85.81 187 ASP A C 1
ATOM 1510 O O . ASP A 1 187 ? 10.334 -14.279 -18.657 1.00 85.81 187 ASP A O 1
ATOM 1514 N N . PHE A 1 188 ? 10.345 -12.710 -17.063 1.00 82.56 188 PHE A N 1
ATOM 1515 C CA . PHE A 1 188 ? 11.796 -12.748 -16.894 1.00 82.56 188 PHE A CA 1
ATOM 1516 C C . PHE A 1 188 ? 12.300 -14.111 -16.379 1.00 82.56 188 PHE A C 1
ATOM 1518 O O . PHE A 1 188 ? 13.382 -14.550 -16.749 1.00 82.56 188 PHE A O 1
ATOM 1525 N N . GLN A 1 189 ? 11.523 -14.785 -15.524 1.00 83.81 189 GLN A N 1
ATOM 1526 C CA . GLN A 1 189 ? 11.900 -16.072 -14.921 1.00 83.81 189 GLN A CA 1
ATOM 1527 C C . GLN A 1 189 ? 11.542 -17.286 -15.791 1.00 83.81 189 GLN A C 1
ATOM 1529 O O . GLN A 1 189 ? 12.314 -18.237 -15.865 1.00 83.81 189 GLN A O 1
ATOM 1534 N N . PHE A 1 190 ? 10.367 -17.272 -16.417 1.00 84.38 190 PHE A N 1
ATOM 1535 C CA . PHE A 1 190 ? 9.744 -18.428 -17.068 1.00 84.38 190 PHE A CA 1
ATOM 1536 C C . PHE A 1 190 ? 9.478 -18.216 -18.565 1.00 84.38 190 PHE A C 1
ATOM 1538 O O . PHE A 1 190 ? 9.038 -19.143 -19.237 1.00 84.38 190 PHE A O 1
ATOM 1545 N N . GLY A 1 191 ? 9.760 -17.030 -19.115 1.00 76.38 191 GLY A N 1
ATOM 1546 C CA . GLY A 1 191 ? 9.496 -16.675 -20.516 1.00 76.38 191 GLY A CA 1
ATOM 1547 C C . GLY A 1 191 ? 10.430 -17.316 -21.548 1.00 76.38 191 GLY A C 1
ATOM 1548 O O . GLY A 1 191 ? 10.329 -17.001 -22.728 1.00 76.38 191 GLY A O 1
ATOM 1549 N N . GLY A 1 192 ? 11.337 -18.207 -21.131 1.00 75.19 192 GLY A N 1
ATOM 1550 C CA . GLY A 1 192 ? 12.177 -19.007 -22.032 1.00 75.19 192 GLY A CA 1
ATOM 1551 C C . GLY A 1 192 ? 13.347 -18.263 -22.689 1.00 75.19 192 GLY A C 1
ATOM 1552 O O . GLY A 1 192 ? 14.093 -18.866 -23.456 1.00 75.19 192 GLY A O 1
ATOM 1553 N N . THR A 1 193 ? 13.544 -16.979 -22.387 1.00 76.88 193 THR A N 1
ATOM 1554 C CA . THR A 1 193 ? 14.655 -16.163 -22.895 1.00 76.88 193 THR A CA 1
ATOM 1555 C C . THR A 1 193 ? 15.799 -16.089 -21.886 1.00 76.88 193 THR A C 1
ATOM 1557 O O . THR A 1 193 ? 15.584 -15.787 -20.713 1.00 76.88 193 THR A O 1
ATOM 1560 N N . TRP A 1 194 ? 17.030 -16.322 -22.343 1.00 72.06 194 TRP A N 1
ATOM 1561 C CA . T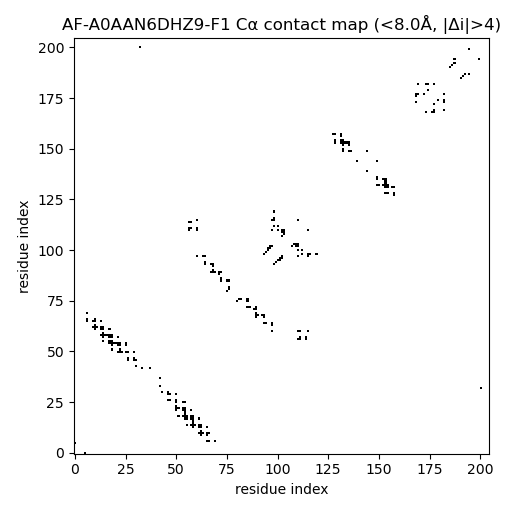RP A 1 194 ? 18.232 -16.136 -21.529 1.00 72.06 194 TRP A CA 1
ATOM 1562 C C . TRP A 1 194 ? 18.622 -14.661 -21.491 1.00 72.06 194 TRP A C 1
ATOM 1564 O O . TRP A 1 194 ? 18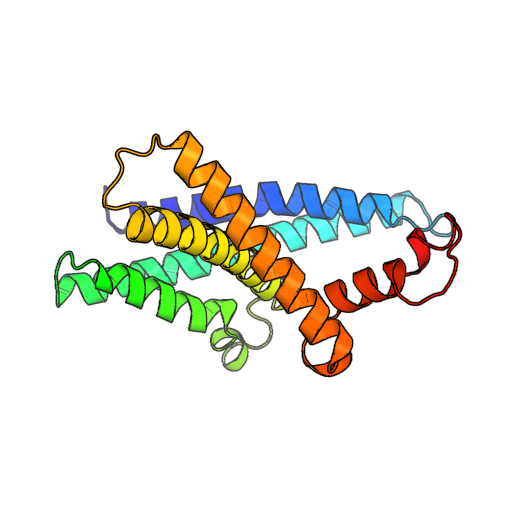.991 -14.100 -22.519 1.00 72.06 194 TRP A O 1
ATOM 1574 N N . TYR A 1 195 ? 18.566 -14.052 -20.308 1.00 75.81 195 TYR A N 1
ATOM 1575 C CA . TYR A 1 195 ? 18.968 -12.660 -20.110 1.00 75.81 195 TYR A CA 1
ATOM 1576 C C . TYR A 1 195 ? 20.404 -12.551 -19.600 1.00 75.81 195 TYR A C 1
ATOM 1578 O O . TYR A 1 195 ? 20.830 -13.300 -18.718 1.00 75.81 195 TYR A O 1
ATOM 1586 N N . SER A 1 196 ? 21.141 -11.566 -20.111 1.00 76.44 196 SER A N 1
ATOM 1587 C CA . SER A 1 196 ? 22.456 -11.196 -19.578 1.00 76.44 196 SER A CA 1
ATOM 1588 C C . SER A 1 196 ? 22.330 -10.284 -18.350 1.00 76.44 196 SER A C 1
ATOM 1590 O O . SER A 1 196 ? 21.378 -9.513 -18.217 1.00 76.44 196 SER A O 1
ATOM 1592 N N . TRP A 1 197 ? 23.334 -10.280 -17.464 1.00 73.12 197 TRP A N 1
ATOM 1593 C CA . TRP A 1 197 ? 23.404 -9.358 -16.315 1.00 73.12 197 TRP A CA 1
ATOM 1594 C C . TRP A 1 197 ? 23.329 -7.878 -16.718 1.00 73.12 197 TRP A C 1
ATOM 1596 O O . TRP A 1 197 ? 22.875 -7.041 -15.940 1.00 73.12 197 TRP A O 1
ATOM 1606 N N . LEU A 1 198 ? 23.742 -7.552 -17.946 1.00 68.38 198 LEU A N 1
ATOM 1607 C CA . LEU A 1 198 ? 23.636 -6.203 -18.507 1.00 68.38 198 LEU A CA 1
ATOM 1608 C C . LEU A 1 198 ? 22.193 -5.828 -18.887 1.00 68.38 198 LEU A C 1
ATOM 1610 O O . LEU A 1 198 ? 21.839 -4.650 -18.895 1.00 68.38 198 LEU A O 1
ATOM 1614 N N . GLU A 1 199 ? 21.344 -6.813 -19.170 1.00 69.81 199 GLU A N 1
ATOM 1615 C CA . GLU A 1 199 ? 19.939 -6.620 -19.543 1.00 69.81 199 GLU A CA 1
ATOM 1616 C C . GLU A 1 199 ? 19.027 -6.538 -18.316 1.00 69.81 199 GLU A C 1
ATOM 1618 O O . GLU A 1 199 ? 17.991 -5.875 -18.368 1.00 69.81 199 GLU A O 1
ATOM 1623 N N . ALA A 1 200 ? 19.455 -7.102 -17.179 1.00 67.38 200 ALA A N 1
ATOM 1624 C CA . ALA A 1 200 ? 18.725 -7.058 -15.910 1.00 67.38 200 ALA A CA 1
ATOM 1625 C C . ALA A 1 200 ? 18.380 -5.625 -15.454 1.00 67.38 200 ALA A C 1
ATOM 1627 O O . ALA A 1 200 ? 17.333 -5.398 -14.849 1.00 67.38 200 ALA A O 1
ATOM 1628 N N . PHE A 1 201 ? 19.227 -4.641 -15.779 1.00 66.44 201 PHE A N 1
ATOM 1629 C CA . PHE A 1 201 ? 18.995 -3.227 -15.455 1.00 66.44 201 PHE A CA 1
ATOM 1630 C C . PHE A 1 201 ? 18.256 -2.444 -16.554 1.00 66.44 201 PHE A C 1
ATOM 1632 O O . PHE A 1 201 ? 17.784 -1.336 -16.297 1.00 66.44 201 PHE A O 1
ATOM 1639 N N . ASN A 1 202 ? 18.129 -3.006 -17.760 1.00 63.22 202 ASN A N 1
ATOM 1640 C CA . ASN A 1 202 ? 17.454 -2.374 -18.899 1.00 63.22 202 ASN A CA 1
ATOM 1641 C C . ASN A 1 202 ? 16.010 -2.865 -19.092 1.00 63.22 202 ASN A C 1
ATOM 1643 O O . ASN A 1 202 ? 15.214 -2.151 -19.692 1.00 63.22 202 ASN A O 1
ATOM 1647 N N . TYR A 1 203 ? 15.652 -4.030 -18.542 1.00 52.50 203 TYR A N 1
ATOM 1648 C CA . TYR A 1 203 ? 14.329 -4.652 -18.695 1.00 52.50 203 TYR A CA 1
ATOM 1649 C C . TYR A 1 203 ? 13.171 -3.869 -18.038 1.00 52.50 203 TYR A C 1
ATOM 1651 O O . TYR A 1 203 ? 12.004 -4.124 -18.315 1.00 52.50 203 TYR A O 1
ATOM 1659 N N . ALA A 1 204 ? 13.477 -2.908 -17.159 1.00 44.75 204 ALA A N 1
ATOM 1660 C CA . ALA A 1 204 ? 12.491 -2.131 -16.402 1.00 44.75 204 ALA A CA 1
ATOM 1661 C C . ALA A 1 204 ? 12.157 -0.745 -17.000 1.00 44.75 204 ALA A C 1
ATOM 1663 O O . ALA A 1 204 ? 11.513 0.055 -16.314 1.00 44.75 204 ALA A O 1
ATOM 1664 N N . ARG A 1 205 ? 12.623 -0.431 -18.220 1.00 39.41 205 ARG A N 1
ATOM 1665 C CA . ARG A 1 205 ? 12.237 0.797 -18.941 1.00 39.41 205 ARG A CA 1
ATOM 1666 C C . ARG A 1 205 ? 10.964 0.607 -19.752 1.00 39.41 205 ARG A C 1
ATOM 1668 O O . ARG A 1 205 ? 10.847 -0.434 -20.427 1.00 39.41 205 ARG A O 1
#

Secondary structure (DSSP, 8-state):
--HHHHHHHHHHHHHHHHHHHHHHHHHHHHHHT--TTS-HHHHHHHHHHHHHHHHHHHHHHHHHHHHHHHHHHHHHHHHSTT-HHHHHHHHHHHIIIIISSHHHHHSTTSS-HHHHHHHHHHHHHHHHHHHHHHHHHHHTTTS---HHHHHHHHHHHHHHHHHHHHHHHHHHHTTTSS-HHHHHHHHHHHSS----TTTTTTTT-

Foldseek 3Di:
DDLVCVLVVQLVVLLVVQLVVQLVVQLVVQVLQDDPPDDPVVSNVVSNVVSNVRSRLRSNLSSQLSNQLSVQLVVCCVVPNDDPVSNVVSNVVSLCCRLVCVVCVVVPPPHDNVSSVVVVVVVVVVVLLVVLLVVLCVVVVPDPDDSVVSNVRSVVVSVCVVVVVVVVCLVPPCPPPPDPVVSLVCCCVPVPDDDDPVCVSVSVD

Organism: Pichia angusta (NCBI:txid870730)

InterPro domains:
  IPR019531 Peroxisomal membrane protein 4 [PTHR15460] (6-191)

Radius of gyration: 21.45 Å; Cα contacts (8 Å, |Δi|>4): 148; chains: 1; bounding box: 51×46×48 Å

Solvent-accessible surface area (backbone atoms only — not comparable to full-atom values): 11158 Å² total; per-residue (Å²): 130,57,69,67,55,54,52,51,48,51,23,50,52,30,25,54,53,34,22,58,57,41,23,58,53,39,40,54,56,46,62,75,64,65,62,89,88,53,64,65,67,63,51,50,53,54,39,49,54,50,15,52,52,54,6,50,55,44,6,52,52,43,20,52,35,46,49,48,25,51,54,43,37,51,62,42,40,76,77,52,68,88,45,74,62,46,57,52,53,15,50,49,53,26,40,43,38,62,55,64,40,53,48,34,74,79,36,74,79,73,59,62,62,72,56,33,50,51,52,50,53,53,50,48,54,53,49,52,51,49,49,26,33,50,50,40,49,64,74,41,71,88,53,95,69,53,70,70,55,38,50,53,50,11,49,54,53,41,51,53,50,54,53,52,52,50,54,51,41,52,71,74,44,36,80,80,74,40,57,69,72,60,38,54,54,46,44,65,73,69,59,83,63,90,78,52,82,78,45,70,78,56,73,82,114